Protein AF-A0A948E1L0-F1 (afdb_monomer_lite)

Radius of gyration: 33.66 Å; chains: 1; bounding box: 74×69×116 Å

Foldseek 3Di:
DDDDPPDPVVVVVVVPPPPPPPVPPLLDFPLVLLLVLLLVLLLVCLVVLLVVLVVLLVVLLVLLVVLLVLLCPDLKHAQPALQFQLVLLLVLLVLLQVQLVVVVPPDDPPDPPPPVCPVPVVVVVVVVVPVDDDDDDDDDDDDDDDDDDDPPPDPPPDDPCHSVNSCVVRVQDQDIDPRDALVSLLVSLVSVLVSLVSLQVSLVSLCLLCVLLVHHRDPDGSVVLNVSSVSVNVPSVVLNVLVVVCVVPVVVRVVSNVSSVSSRSSRSSSSSSSNSSVVSSVNSVVSSVSSVCSSVSCVVCVVVSSVVSSVQLVVDDSVLSSLSSVLSPDPDSVSSVVSCVVSVHPGSVRPPPDDD

Structure (mmCIF, N/CA/C/O backbone):
data_AF-A0A948E1L0-F1
#
_entry.id   AF-A0A948E1L0-F1
#
loop_
_atom_site.group_PDB
_atom_site.id
_atom_site.type_symbol
_atom_site.label_atom_id
_atom_site.label_alt_id
_atom_site.label_comp_id
_atom_site.label_asym_id
_atom_site.label_entity_id
_atom_site.label_seq_id
_atom_site.pdbx_PDB_ins_code
_atom_site.Cartn_x
_atom_site.Cartn_y
_atom_site.Cartn_z
_atom_site.occupancy
_atom_site.B_iso_or_equiv
_atom_site.auth_seq_id
_atom_site.auth_comp_id
_atom_site.auth_asym_id
_atom_site.auth_atom_id
_atom_site.pdbx_PDB_model_num
ATOM 1 N N . MET A 1 1 ? -20.829 35.919 82.313 1.00 41.56 1 MET A N 1
ATOM 2 C CA . MET A 1 1 ? -20.979 34.470 82.029 1.00 41.56 1 MET A CA 1
ATOM 3 C C . MET A 1 1 ? -22.006 34.377 80.907 1.00 41.56 1 MET A C 1
ATOM 5 O O . MET A 1 1 ? -23.080 34.919 81.093 1.00 41.56 1 MET A O 1
ATOM 9 N N . LYS A 1 2 ? -21.675 34.056 79.649 1.00 42.72 2 LYS A N 1
ATOM 10 C CA . LYS A 1 2 ? -21.132 32.799 79.086 1.00 42.72 2 LYS A CA 1
ATOM 11 C C . LYS A 1 2 ? -21.994 31.563 79.394 1.00 42.72 2 LYS A C 1
ATOM 13 O O . LYS A 1 2 ? -22.151 31.213 80.555 1.00 42.72 2 LYS A O 1
ATOM 18 N N . ASN A 1 3 ? -22.389 30.896 78.303 1.00 46.09 3 ASN A N 1
ATOM 19 C CA . ASN A 1 3 ? -22.889 29.522 78.159 1.00 46.09 3 ASN A CA 1
ATOM 20 C C . ASN A 1 3 ? -24.349 29.230 78.560 1.00 46.09 3 ASN A C 1
ATOM 22 O O . ASN A 1 3 ? -24.630 28.935 79.714 1.00 46.09 3 ASN A O 1
ATOM 26 N N . THR A 1 4 ? -25.233 29.142 77.553 1.00 42.56 4 THR A N 1
ATOM 27 C CA . THR A 1 4 ? -26.029 27.921 77.245 1.00 42.56 4 THR A CA 1
ATOM 28 C C . THR A 1 4 ? -26.766 28.043 75.893 1.00 42.56 4 THR A C 1
ATOM 30 O O . THR A 1 4 ? -27.986 28.106 75.824 1.00 42.56 4 THR A O 1
ATOM 33 N N . ILE A 1 5 ? -26.021 28.022 74.776 1.00 52.47 5 ILE A N 1
ATOM 34 C CA . ILE A 1 5 ? -26.576 27.717 73.432 1.00 52.47 5 ILE A CA 1
ATOM 35 C C . ILE A 1 5 ? -26.099 26.314 73.019 1.00 52.47 5 ILE A C 1
ATOM 37 O O . ILE A 1 5 ? -25.444 26.122 72.001 1.00 52.47 5 ILE A O 1
ATOM 41 N N . ILE A 1 6 ? -26.349 25.327 73.884 1.00 52.94 6 ILE A N 1
ATOM 42 C CA . ILE A 1 6 ? -26.049 23.905 73.654 1.00 52.94 6 ILE A CA 1
ATOM 43 C C . ILE A 1 6 ? -27.147 23.103 74.370 1.00 52.94 6 ILE A C 1
ATOM 45 O O . ILE A 1 6 ? -26.990 22.748 75.536 1.00 52.94 6 ILE A O 1
ATOM 49 N N . PRO A 1 7 ? -28.317 22.935 73.729 1.00 45.88 7 PRO A N 1
ATOM 50 C CA . PRO A 1 7 ? -28.605 21.581 73.242 1.00 45.88 7 PRO A CA 1
ATOM 51 C C . PRO A 1 7 ? -29.234 21.509 71.836 1.00 45.88 7 PRO A C 1
ATOM 53 O O . PRO A 1 7 ? -29.212 20.447 71.218 1.00 45.88 7 PRO A O 1
ATOM 56 N N . LEU A 1 8 ? -29.754 22.612 71.282 1.00 40.06 8 LEU A N 1
ATOM 57 C CA . LEU A 1 8 ? -30.561 22.565 70.050 1.00 40.06 8 LEU A CA 1
ATOM 58 C C . LEU A 1 8 ? -29.752 22.280 68.767 1.00 40.06 8 LEU A C 1
ATOM 60 O O . LEU A 1 8 ? -30.280 21.709 67.817 1.00 40.06 8 LEU A O 1
ATOM 64 N N . LEU A 1 9 ? -28.457 22.616 68.747 1.00 42.03 9 LEU A N 1
ATOM 65 C CA . LEU A 1 9 ? -27.564 22.348 67.608 1.00 42.03 9 LEU A CA 1
ATOM 66 C C . LEU A 1 9 ? -27.162 20.868 67.469 1.00 42.03 9 LEU A C 1
ATOM 68 O O . LEU A 1 9 ? -26.743 20.452 66.392 1.00 42.03 9 LEU A O 1
ATOM 72 N N . ILE A 1 10 ? -27.320 20.056 68.520 1.00 49.22 10 ILE A N 1
ATOM 73 C CA . ILE A 1 10 ? -26.967 18.626 68.486 1.00 49.22 10 ILE A CA 1
ATOM 74 C C . ILE A 1 10 ? -28.085 17.804 67.816 1.00 49.22 10 ILE A C 1
ATOM 76 O O . ILE A 1 10 ? -27.802 16.841 67.107 1.00 49.22 10 ILE A O 1
ATOM 80 N N . LEU A 1 11 ? -29.347 18.232 67.944 1.00 41.34 11 LEU A N 1
ATOM 81 C CA . LEU A 1 11 ? -30.500 17.566 67.323 1.00 41.34 11 LEU A CA 1
ATOM 82 C C . LEU A 1 11 ? -30.634 17.823 65.810 1.00 41.34 11 LEU A C 1
ATOM 84 O O . LEU A 1 11 ? -31.105 16.939 65.101 1.00 41.34 11 LEU A O 1
ATOM 88 N N . LEU A 1 12 ? -30.151 18.959 65.283 1.00 38.47 12 LEU A N 1
ATOM 89 C CA . LEU A 1 12 ? -30.022 19.146 63.825 1.00 38.47 12 LEU A CA 1
ATOM 90 C C . LEU A 1 12 ? -28.775 18.467 63.231 1.00 38.47 12 LEU A C 1
ATOM 92 O O . LEU A 1 12 ? -28.797 18.082 62.063 1.00 38.47 12 LEU A O 1
ATOM 96 N N . GLY A 1 13 ? -27.714 18.258 64.018 1.00 37.12 13 GLY A N 1
ATOM 97 C CA . GLY A 1 13 ? -26.525 17.522 63.570 1.00 37.12 13 GLY A CA 1
ATOM 98 C C . GLY A 1 13 ? -26.786 16.036 63.280 1.00 37.12 13 GLY A C 1
ATOM 99 O O . GLY A 1 13 ? -26.093 15.441 62.458 1.00 37.12 13 GLY A O 1
ATOM 100 N N . ALA A 1 14 ? -27.806 15.445 63.911 1.00 39.97 14 ALA A N 1
ATOM 101 C CA . ALA A 1 14 ? -28.128 14.022 63.801 1.00 39.97 14 ALA A CA 1
ATOM 102 C C . ALA A 1 14 ? -29.023 13.643 62.600 1.00 39.97 14 ALA A C 1
ATOM 104 O O . ALA A 1 14 ? -29.137 12.459 62.295 1.00 39.97 14 ALA A O 1
ATOM 105 N N . LEU A 1 15 ? -29.642 14.607 61.898 1.00 35.56 15 LEU A N 1
ATOM 106 C CA . LEU A 1 15 ? -30.457 14.321 60.701 1.00 35.56 15 LEU A CA 1
ATOM 107 C C . LEU A 1 15 ? -29.686 14.411 59.371 1.00 35.56 15 LEU A C 1
ATOM 109 O O . LEU A 1 15 ? -30.203 13.975 58.345 1.00 35.56 15 LEU A O 1
ATOM 113 N N . LEU A 1 16 ? -28.454 14.933 59.367 1.00 37.41 16 LEU A N 1
ATOM 114 C CA . LEU A 1 16 ? -27.627 15.067 58.153 1.00 37.41 16 LEU A CA 1
ATOM 115 C C . LEU A 1 16 ? -26.575 13.957 57.977 1.00 37.41 16 LEU A C 1
ATOM 117 O O . LEU A 1 16 ? -25.895 13.913 56.954 1.00 37.41 16 LEU A O 1
ATOM 121 N N . THR A 1 17 ? -26.456 13.024 58.924 1.00 36.75 17 THR A N 1
ATOM 122 C CA . THR A 1 17 ? -25.486 11.913 58.874 1.00 36.75 17 THR A CA 1
ATOM 123 C C . THR A 1 17 ? -26.003 10.648 58.176 1.00 36.75 17 THR A C 1
ATOM 125 O O . THR A 1 17 ? -25.228 9.719 57.970 1.00 36.75 17 THR A O 1
ATOM 128 N N . ASN A 1 18 ? -27.269 10.623 57.738 1.00 33.75 18 ASN A N 1
ATOM 129 C CA . ASN A 1 18 ? -27.865 9.502 56.994 1.00 33.75 18 ASN A CA 1
ATOM 130 C C . ASN A 1 18 ? -27.766 9.619 55.459 1.00 33.75 18 ASN A C 1
ATOM 132 O O . ASN A 1 18 ? -28.395 8.846 54.738 1.00 33.75 18 ASN A O 1
ATOM 136 N N . ILE A 1 19 ? -26.915 10.509 54.932 1.00 36.34 19 ILE A N 1
ATOM 137 C CA . ILE A 1 19 ? -26.347 10.274 53.598 1.00 36.34 19 ILE A CA 1
ATOM 138 C C . ILE A 1 19 ? -25.293 9.184 53.769 1.00 36.34 19 ILE A C 1
ATOM 140 O O . ILE A 1 19 ? -24.162 9.454 54.176 1.00 36.34 19 ILE A O 1
ATOM 144 N N . SER A 1 20 ? -25.669 7.943 53.456 1.00 31.42 20 SER A N 1
ATOM 145 C CA . SER A 1 20 ? -24.761 6.801 53.457 1.00 31.42 20 SER A CA 1
ATOM 146 C C . SER A 1 20 ? -23.737 6.930 52.325 1.00 31.42 20 SER A C 1
ATOM 148 O O . SER A 1 20 ? -23.797 6.233 51.310 1.00 31.42 20 SER A O 1
ATOM 150 N N . CYS A 1 21 ? -22.733 7.780 52.529 1.00 36.34 21 CYS A N 1
ATOM 151 C CA . CYS A 1 21 ? -21.435 7.639 51.890 1.00 36.34 21 CYS A CA 1
ATOM 152 C C . CYS A 1 21 ? -20.746 6.396 52.465 1.00 36.34 21 CYS A C 1
ATOM 154 O O . CYS A 1 21 ? -19.718 6.481 53.138 1.00 36.34 21 CYS A O 1
ATOM 156 N N . SER A 1 22 ? -21.290 5.214 52.148 1.00 35.88 22 SER A N 1
ATOM 157 C CA . SER A 1 22 ? -20.454 4.031 52.031 1.00 35.88 22 SER A CA 1
ATOM 158 C C . SER A 1 22 ? -19.326 4.428 51.086 1.00 35.88 22 SER A C 1
ATOM 160 O O . SER A 1 22 ? -19.577 4.706 49.908 1.00 35.88 22 SER A O 1
ATOM 162 N N . LYS A 1 23 ? -18.092 4.501 51.592 1.00 43.25 23 LYS A N 1
ATOM 163 C CA . LYS A 1 23 ? -16.920 4.488 50.721 1.00 43.25 23 LYS A CA 1
ATOM 164 C C . LYS A 1 23 ? -17.027 3.182 49.941 1.00 43.25 23 LYS A C 1
ATOM 166 O O . LYS A 1 23 ? -16.732 2.133 50.509 1.00 43.25 23 LYS A O 1
ATOM 171 N N . LYS A 1 24 ? -17.531 3.245 48.702 1.00 55.22 24 LYS A N 1
ATOM 172 C CA . LYS A 1 24 ? -17.555 2.100 47.786 1.00 55.22 24 LYS A CA 1
ATOM 173 C C . LYS A 1 24 ? -16.151 1.515 47.812 1.00 55.22 24 LYS A C 1
ATOM 175 O O . LYS A 1 24 ? -15.193 2.287 47.699 1.00 55.22 24 LYS A O 1
ATOM 180 N N . ASP A 1 25 ? -16.025 0.209 48.059 1.00 59.03 25 ASP A N 1
ATOM 181 C CA . ASP A 1 25 ? -14.703 -0.425 48.064 1.00 59.03 25 ASP A CA 1
ATOM 182 C C . ASP A 1 25 ? -14.057 -0.065 46.715 1.00 59.03 25 ASP A C 1
ATOM 184 O O . ASP A 1 25 ? -14.698 -0.264 45.684 1.00 59.03 25 ASP A O 1
ATOM 188 N N . PRO A 1 26 ? -12.836 0.496 46.655 1.00 57.88 26 PRO A N 1
ATOM 189 C CA . PRO A 1 26 ? -12.165 0.748 45.381 1.00 57.88 26 PRO A CA 1
ATOM 190 C C . PRO A 1 26 ? -11.956 -0.525 44.531 1.00 57.88 26 PRO A C 1
ATOM 192 O O . PRO A 1 26 ? -11.584 -0.417 43.362 1.00 57.88 26 PRO A O 1
ATOM 195 N N . ALA A 1 27 ? -12.226 -1.724 45.059 1.00 62.19 27 ALA A N 1
ATOM 196 C CA . ALA A 1 27 ? -12.385 -2.967 44.303 1.00 62.19 27 ALA A CA 1
ATOM 197 C C . ALA A 1 27 ? -13.741 -3.130 43.575 1.00 62.19 27 ALA A C 1
ATOM 199 O O . ALA A 1 27 ? -13.855 -3.976 42.681 1.00 62.19 27 ALA A O 1
ATOM 200 N N . GLU A 1 28 ? -14.772 -2.360 43.918 1.00 65.12 28 GLU A N 1
ATOM 201 C CA . GLU A 1 28 ? -16.040 -2.294 43.193 1.00 65.12 28 GLU A CA 1
ATOM 202 C C . GLU A 1 28 ? -15.908 -1.350 41.998 1.00 65.12 28 GLU A C 1
ATOM 204 O O . GLU A 1 28 ? -16.052 -0.132 42.077 1.00 65.12 28 GLU A O 1
ATOM 209 N N . LEU A 1 29 ? -15.613 -1.942 40.846 1.00 70.44 29 LEU A N 1
ATOM 210 C CA . LEU A 1 29 ? -15.715 -1.270 39.560 1.00 70.44 29 LEU A CA 1
ATOM 211 C C . LEU A 1 29 ? -17.190 -1.221 39.154 1.00 70.44 29 LEU A C 1
ATOM 213 O O . LEU A 1 29 ? -17.766 -2.261 38.813 1.00 70.44 29 LEU A O 1
ATOM 217 N N . GLU A 1 30 ? -17.796 -0.030 39.131 1.00 71.25 30 GLU A N 1
ATOM 218 C CA . GLU A 1 30 ? -19.106 0.147 38.500 1.00 71.25 30 GLU A CA 1
ATOM 219 C C . GLU A 1 30 ? -18.994 -0.260 37.029 1.00 71.25 30 GLU A C 1
ATOM 221 O O . GLU A 1 30 ? -18.456 0.461 36.185 1.00 71.25 30 GLU A O 1
ATOM 226 N N . THR A 1 31 ? -19.505 -1.453 36.716 1.00 71.88 31 THR A N 1
ATOM 227 C CA . THR A 1 31 ? -19.345 -2.064 35.391 1.00 71.88 31 THR A CA 1
ATOM 228 C C . THR A 1 31 ? -19.926 -1.160 34.299 1.00 71.88 31 THR A C 1
ATOM 230 O O . THR A 1 31 ? -19.377 -1.110 33.202 1.00 71.88 31 THR A O 1
ATOM 233 N N . GLY A 1 32 ? -20.972 -0.384 34.610 1.00 75.50 32 GLY A N 1
ATOM 234 C CA . GLY A 1 32 ? -21.494 0.674 33.742 1.00 75.50 32 GLY A CA 1
ATOM 235 C C . GLY A 1 32 ? -20.448 1.741 33.405 1.00 75.50 32 GLY A C 1
ATOM 236 O O . GLY A 1 32 ? -20.154 1.941 32.231 1.00 75.50 32 GLY A O 1
ATOM 237 N N . GLN A 1 33 ? -19.824 2.371 34.406 1.00 83.75 33 GLN A N 1
ATOM 238 C CA . GLN A 1 33 ? -18.835 3.438 34.192 1.00 83.75 33 GLN A CA 1
ATOM 239 C C . GLN A 1 33 ? -17.627 2.963 33.370 1.00 83.75 33 GLN A C 1
ATOM 241 O O . GLN A 1 33 ? -17.209 3.644 32.429 1.00 83.75 33 GLN A O 1
ATOM 246 N N . TRP A 1 34 ? -17.108 1.761 33.657 1.00 83.69 34 TRP A N 1
ATOM 247 C CA . TRP A 1 34 ? -16.022 1.152 32.876 1.00 83.69 34 TRP A CA 1
ATOM 248 C C . TRP A 1 34 ? -16.395 0.945 31.409 1.00 83.69 34 TRP A C 1
ATOM 250 O O . TRP A 1 34 ? -15.608 1.247 30.508 1.00 83.69 34 TRP A O 1
ATOM 260 N N . VAL A 1 35 ? -17.597 0.418 31.172 1.00 84.62 35 VAL A N 1
ATOM 261 C CA . VAL A 1 35 ? -18.099 0.083 29.838 1.00 84.62 35 VAL A CA 1
ATOM 262 C C . VAL A 1 35 ? -18.392 1.348 29.036 1.00 84.62 35 VAL A C 1
ATOM 264 O O . VAL A 1 35 ? -17.909 1.451 27.912 1.00 84.62 35 VAL A O 1
ATOM 267 N N . GLU A 1 36 ? -19.082 2.337 29.612 1.00 86.88 36 GLU A N 1
ATOM 268 C CA . GLU A 1 36 ? -19.353 3.619 28.946 1.00 86.88 36 GLU A CA 1
ATOM 269 C C . GLU A 1 36 ? -18.061 4.388 28.638 1.00 86.88 36 GLU A C 1
ATOM 271 O O . GLU A 1 36 ? -17.936 4.971 27.560 1.00 86.88 36 GLU A O 1
ATOM 276 N N . ARG A 1 37 ? -17.051 4.357 29.523 1.00 85.75 37 ARG A N 1
ATOM 277 C CA . ARG A 1 37 ? -15.767 5.011 29.234 1.00 85.75 37 ARG A CA 1
ATOM 278 C C . ARG A 1 37 ? -14.997 4.306 28.116 1.00 85.75 37 ARG A C 1
ATOM 280 O O . ARG A 1 37 ? -14.484 4.984 27.228 1.00 85.75 37 ARG A O 1
ATOM 287 N N . ASN A 1 38 ? -14.953 2.971 28.115 1.00 85.62 38 ASN A N 1
ATOM 288 C CA . ASN A 1 38 ? -14.341 2.195 27.030 1.00 85.62 38 ASN A CA 1
ATOM 289 C C . ASN A 1 38 ? -15.061 2.396 25.687 1.00 85.62 38 ASN A C 1
ATOM 291 O O . ASN A 1 38 ? -14.403 2.457 24.654 1.00 85.62 38 ASN A O 1
ATOM 295 N N . ASP A 1 39 ? -16.390 2.485 25.691 1.00 85.75 39 ASP A N 1
ATOM 296 C CA . ASP A 1 39 ? -17.231 2.718 24.513 1.00 85.75 39 ASP A CA 1
ATOM 297 C C . ASP A 1 39 ? -17.070 4.139 23.951 1.00 85.75 39 ASP A C 1
ATOM 299 O O . ASP A 1 39 ? -16.795 4.301 22.762 1.00 85.75 39 ASP A O 1
ATOM 303 N N . LYS A 1 40 ? -17.089 5.168 24.809 1.00 86.25 40 LYS A N 1
ATOM 304 C CA . LYS A 1 40 ? -16.763 6.544 24.404 1.00 86.25 40 LYS A CA 1
ATOM 305 C C . LYS A 1 40 ? -15.378 6.628 23.758 1.00 86.25 40 LYS A C 1
ATOM 307 O O . LYS A 1 40 ? -15.236 7.209 22.685 1.00 86.25 40 LYS A O 1
ATOM 312 N N . CYS A 1 41 ? -14.365 6.031 24.388 1.00 85.12 41 CYS A N 1
ATOM 313 C CA . CYS A 1 41 ? -12.997 6.075 23.876 1.00 85.12 41 CYS A CA 1
ATOM 314 C C . CYS A 1 41 ? -12.784 5.199 22.632 1.00 85.12 41 CYS A C 1
ATOM 316 O O . CYS A 1 41 ? -11.950 5.536 21.796 1.00 85.12 41 CYS A O 1
ATOM 318 N N . ALA A 1 42 ? -13.548 4.116 22.471 1.00 81.88 42 ALA A N 1
ATOM 319 C CA . ALA A 1 42 ? -13.592 3.335 21.239 1.00 81.88 42 ALA A CA 1
ATOM 320 C C . ALA A 1 42 ? -14.160 4.153 20.071 1.00 81.88 42 ALA A C 1
ATOM 322 O O . ALA A 1 42 ? -13.539 4.200 19.011 1.00 81.88 42 ALA A O 1
ATOM 323 N N . LEU A 1 43 ? -15.293 4.834 20.270 1.00 83.56 43 LEU A N 1
ATOM 324 C CA . LEU A 1 43 ? -15.915 5.674 19.245 1.00 83.56 43 LEU A CA 1
ATOM 325 C C . LEU A 1 43 ? -15.023 6.868 18.866 1.00 83.56 43 LEU A C 1
ATOM 327 O O . LEU A 1 43 ? -14.820 7.130 17.682 1.00 83.56 43 LEU A O 1
ATOM 331 N N . GLU A 1 44 ? -14.431 7.549 19.854 1.00 85.31 44 GLU A N 1
ATOM 332 C CA . GLU A 1 44 ? -13.474 8.644 19.630 1.00 85.31 44 GLU A CA 1
ATOM 333 C C . GLU A 1 44 ? -12.238 8.165 18.846 1.00 85.31 44 GLU A C 1
ATOM 335 O O . GLU A 1 44 ? -11.808 8.834 17.904 1.00 85.31 44 GLU A O 1
ATOM 340 N N . ALA A 1 45 ? -11.710 6.977 19.169 1.00 80.31 45 ALA A N 1
ATOM 341 C CA . ALA A 1 45 ? -10.610 6.363 18.428 1.00 80.31 45 ALA A CA 1
ATOM 342 C C . ALA A 1 45 ? -11.007 6.007 16.984 1.00 80.31 45 ALA A C 1
ATOM 344 O O . ALA A 1 45 ? -10.273 6.367 16.067 1.00 80.31 45 ALA A O 1
ATOM 345 N N . ILE A 1 46 ? -12.175 5.384 16.757 1.00 80.19 46 ILE A N 1
ATOM 346 C CA . ILE A 1 46 ? -12.702 5.114 15.404 1.00 80.19 46 ILE A CA 1
ATOM 347 C C . ILE A 1 46 ? -12.766 6.413 14.599 1.00 80.19 46 ILE A C 1
ATOM 349 O O . ILE A 1 46 ? -12.244 6.465 13.486 1.00 80.19 46 ILE A O 1
ATOM 353 N N . ARG A 1 47 ? -13.369 7.471 15.157 1.00 84.25 47 ARG A N 1
ATOM 354 C CA . ARG A 1 47 ? -13.559 8.746 14.455 1.00 84.25 47 ARG A CA 1
ATOM 355 C C . ARG A 1 47 ? -12.224 9.410 14.115 1.00 84.25 47 ARG A C 1
ATOM 357 O O . ARG A 1 47 ? -11.991 9.749 12.958 1.00 84.25 47 ARG A O 1
ATOM 364 N N . LYS A 1 48 ? -11.312 9.517 15.089 1.00 83.50 48 LYS A N 1
ATOM 365 C CA . LYS A 1 48 ? -9.981 10.115 14.898 1.00 83.50 48 LYS A CA 1
ATOM 366 C C . LYS A 1 48 ? -9.128 9.321 13.905 1.00 83.50 48 LYS A C 1
ATOM 368 O O . LYS A 1 48 ? -8.484 9.915 13.045 1.00 83.50 48 LYS A O 1
ATOM 373 N N . THR A 1 49 ? -9.136 7.989 13.982 1.00 81.19 49 THR A N 1
ATOM 374 C CA . THR A 1 49 ? -8.400 7.144 13.033 1.00 81.19 49 THR A CA 1
ATOM 375 C C . THR A 1 49 ? -9.008 7.223 11.629 1.00 81.19 49 THR A C 1
ATOM 377 O O . THR A 1 49 ? -8.248 7.322 10.671 1.00 81.19 49 THR A O 1
ATOM 380 N N . LYS A 1 50 ? -10.341 7.284 11.477 1.00 83.00 50 LYS A N 1
ATOM 381 C CA . LYS A 1 50 ? -10.986 7.570 10.180 1.00 83.00 50 LYS A CA 1
ATOM 382 C C . LYS A 1 50 ? -10.536 8.914 9.602 1.00 83.00 50 LYS A C 1
ATOM 384 O O . LYS A 1 50 ? -10.086 8.944 8.467 1.00 83.00 50 LYS A O 1
ATOM 389 N N . GLU A 1 51 ? -10.601 9.998 10.377 1.00 85.12 51 GLU A N 1
ATOM 390 C CA . GLU A 1 51 ? -10.167 11.340 9.946 1.00 85.12 51 GLU A CA 1
ATOM 391 C C . GLU A 1 51 ? -8.699 11.351 9.484 1.00 85.12 51 GLU A C 1
ATOM 393 O O . GLU A 1 51 ? -8.370 11.898 8.431 1.00 85.12 51 GLU A O 1
ATOM 398 N N . GLN A 1 52 ? -7.814 10.699 10.245 1.00 84.69 52 GLN A N 1
ATOM 399 C CA . GLN A 1 52 ? -6.399 10.560 9.898 1.00 84.69 52 GLN A CA 1
ATOM 400 C C . GLN A 1 52 ? -6.188 9.728 8.625 1.00 84.69 52 GLN A C 1
ATOM 402 O O . GLN A 1 52 ? -5.347 10.087 7.800 1.00 84.69 52 GLN A O 1
ATOM 407 N N . LEU A 1 53 ? -6.933 8.633 8.450 1.00 84.06 53 LEU A N 1
ATOM 408 C CA . LEU A 1 53 ? -6.841 7.768 7.273 1.00 84.06 53 LEU A CA 1
ATOM 409 C C . LEU A 1 53 ? -7.431 8.422 6.019 1.00 84.06 53 LEU A C 1
ATOM 411 O O . LEU A 1 53 ? -6.804 8.340 4.969 1.00 84.06 53 LEU A O 1
ATOM 415 N N . ASP A 1 54 ? -8.550 9.139 6.119 1.00 83.12 54 ASP A N 1
ATOM 416 C CA . ASP A 1 54 ? -9.126 9.908 5.008 1.00 83.12 54 ASP A CA 1
ATOM 417 C C . ASP A 1 54 ? -8.162 11.023 4.551 1.00 83.12 54 ASP A C 1
ATOM 419 O O . ASP A 1 54 ? -7.943 11.212 3.351 1.00 83.12 54 ASP A O 1
ATOM 423 N N . ALA A 1 55 ? -7.507 11.721 5.490 1.00 86.81 55 ALA A N 1
ATOM 424 C CA . ALA A 1 55 ? -6.480 12.717 5.172 1.00 86.81 55 ALA A CA 1
ATOM 425 C C . ALA A 1 55 ? -5.233 12.091 4.513 1.00 86.81 55 ALA A C 1
ATOM 427 O O . ALA A 1 55 ? -4.722 12.622 3.520 1.00 86.81 55 ALA A O 1
ATOM 428 N N . LYS A 1 56 ? -4.768 10.941 5.027 1.00 85.56 56 LYS A N 1
ATOM 429 C CA . LYS A 1 56 ? -3.696 10.127 4.426 1.00 85.56 56 LYS A CA 1
ATOM 430 C C . LYS A 1 56 ? -4.063 9.700 2.997 1.00 85.56 56 LYS A C 1
ATOM 432 O O . LYS A 1 56 ? -3.262 9.909 2.088 1.00 85.56 56 LYS A O 1
ATOM 437 N N . ILE A 1 57 ? -5.270 9.169 2.782 1.00 83.94 57 ILE A N 1
ATOM 438 C CA . ILE A 1 57 ? -5.803 8.763 1.470 1.00 83.94 57 ILE A CA 1
ATOM 439 C C . ILE A 1 57 ? -5.784 9.943 0.494 1.00 83.94 57 ILE A C 1
ATOM 441 O O . ILE A 1 57 ? -5.167 9.836 -0.564 1.00 83.94 57 ILE A O 1
ATOM 445 N N . LYS A 1 58 ? -6.375 11.087 0.862 1.00 85.31 58 LYS A N 1
ATOM 446 C CA . LYS A 1 58 ? -6.462 12.264 -0.017 1.00 85.31 58 LYS A CA 1
ATOM 447 C C . LYS A 1 58 ? -5.082 12.766 -0.458 1.00 85.31 58 LYS A C 1
ATOM 449 O O . LYS A 1 58 ? -4.841 12.932 -1.652 1.00 85.31 58 LYS A O 1
ATOM 454 N N . LYS A 1 59 ? -4.151 12.939 0.490 1.00 87.38 59 LYS A N 1
ATOM 455 C CA . LYS A 1 59 ? -2.760 13.335 0.194 1.00 87.38 59 LYS A CA 1
ATOM 456 C C . LYS A 1 59 ? -2.071 12.349 -0.756 1.00 87.38 59 LYS A C 1
ATOM 458 O O . LYS A 1 59 ? -1.218 12.727 -1.554 1.00 87.38 59 LYS A O 1
ATOM 463 N N . SER A 1 60 ? -2.443 11.078 -0.681 1.00 84.44 60 SER A N 1
ATOM 464 C CA . SER A 1 60 ? -1.864 10.026 -1.510 1.00 84.44 60 SER A CA 1
ATOM 465 C C . SER A 1 60 ? -2.431 10.020 -2.925 1.00 84.44 60 SER A C 1
ATOM 467 O O . SER A 1 60 ? -1.662 9.872 -3.869 1.00 84.44 60 SER A O 1
ATOM 469 N N . GLU A 1 61 ? -3.732 10.275 -3.102 1.00 85.62 61 GLU A N 1
ATOM 470 C CA . GLU A 1 61 ? -4.310 10.539 -4.428 1.00 85.62 61 GLU A CA 1
ATOM 471 C C . GLU A 1 61 ? -3.644 11.752 -5.104 1.00 85.62 61 GLU A C 1
ATOM 473 O O . GLU A 1 61 ? -3.416 11.739 -6.311 1.00 85.62 61 GLU A O 1
ATOM 478 N N . GLU A 1 62 ? -3.312 12.801 -4.342 1.00 87.94 62 GLU A N 1
ATOM 479 C CA . GLU A 1 62 ? -2.592 13.979 -4.849 1.00 87.94 62 GLU A CA 1
ATOM 480 C C . GLU A 1 62 ? -1.174 13.621 -5.330 1.00 87.94 62 GLU A C 1
ATOM 482 O O . GLU A 1 62 ? -0.799 13.991 -6.443 1.00 87.94 62 GLU A O 1
ATOM 487 N N . ILE A 1 63 ? -0.409 12.839 -4.557 1.00 85.69 63 ILE A N 1
ATOM 488 C CA . ILE A 1 63 ? 0.931 12.372 -4.960 1.00 85.69 63 ILE A CA 1
ATOM 489 C C . ILE A 1 63 ? 0.853 11.423 -6.168 1.00 85.69 63 ILE A C 1
ATOM 491 O O . ILE A 1 63 ? 1.655 11.538 -7.093 1.00 85.69 63 ILE A O 1
ATOM 495 N N . LEU A 1 64 ? -0.121 10.509 -6.210 1.00 85.75 64 LEU A N 1
ATOM 496 C CA . LEU A 1 64 ? -0.306 9.599 -7.347 1.00 85.75 64 LEU A CA 1
ATOM 497 C C . LEU A 1 64 ? -0.646 10.366 -8.633 1.00 85.75 64 LEU A C 1
ATOM 499 O O . LEU A 1 64 ? -0.076 10.063 -9.680 1.00 85.75 64 LEU A O 1
ATOM 503 N N . LYS A 1 65 ? -1.477 11.416 -8.552 1.00 84.38 65 LYS A N 1
ATOM 504 C CA . LYS A 1 65 ? -1.722 12.344 -9.670 1.00 84.38 65 LYS A CA 1
ATOM 505 C C . LYS A 1 65 ? -0.463 13.101 -10.094 1.00 84.38 65 LYS A C 1
ATOM 507 O O . LYS A 1 65 ? -0.269 13.302 -11.288 1.00 84.38 65 LYS A O 1
ATOM 512 N N . GLN A 1 66 ? 0.394 13.511 -9.155 1.00 83.06 66 GLN A N 1
ATOM 513 C CA . GLN A 1 66 ? 1.674 14.156 -9.478 1.00 83.06 66 GLN A CA 1
ATOM 514 C C . GLN A 1 66 ? 2.610 13.199 -10.224 1.00 83.06 66 GLN A C 1
ATOM 516 O O . GLN A 1 66 ? 3.108 13.564 -11.283 1.00 83.06 66 GLN A O 1
ATOM 521 N N . ILE A 1 67 ? 2.786 11.963 -9.743 1.00 79.19 67 ILE A N 1
ATOM 522 C CA . ILE A 1 67 ? 3.613 10.950 -10.423 1.00 79.19 67 ILE A CA 1
ATOM 523 C C . ILE A 1 67 ? 3.034 10.611 -11.804 1.00 79.19 67 ILE A C 1
ATOM 525 O O . ILE A 1 67 ? 3.777 10.501 -12.777 1.00 79.19 67 ILE A O 1
ATOM 529 N N . GLN A 1 68 ? 1.707 10.508 -11.922 1.00 77.00 68 GLN A N 1
ATOM 530 C CA . GLN A 1 68 ? 1.050 10.317 -13.212 1.00 77.00 68 GLN A CA 1
ATOM 531 C C . GLN A 1 68 ? 1.310 11.511 -14.146 1.00 77.00 68 GLN A C 1
ATOM 533 O O . GLN A 1 68 ? 1.666 11.304 -15.298 1.00 77.00 68 GLN A O 1
ATOM 538 N N . ALA A 1 69 ? 1.234 12.754 -13.659 1.00 76.81 69 ALA A N 1
ATOM 539 C CA . ALA A 1 69 ? 1.565 13.949 -14.438 1.00 76.81 69 ALA A CA 1
ATOM 540 C C . ALA A 1 69 ? 3.056 14.041 -14.825 1.00 76.81 69 ALA A C 1
ATOM 542 O O . ALA A 1 69 ? 3.368 14.564 -15.891 1.00 76.81 69 ALA A O 1
ATOM 543 N N . GLU A 1 70 ? 3.976 13.528 -14.004 1.00 73.00 70 GLU A N 1
ATOM 544 C CA . GLU A 1 70 ? 5.400 13.401 -14.348 1.00 73.00 70 GLU A CA 1
ATOM 545 C C . GLU A 1 70 ? 5.626 12.359 -15.450 1.00 73.00 70 GLU A C 1
ATOM 547 O O . GLU A 1 70 ? 6.367 12.631 -16.395 1.00 73.00 70 GLU A O 1
ATOM 552 N N . LEU A 1 71 ? 4.923 11.221 -15.390 1.00 67.81 71 LEU A N 1
ATOM 553 C CA . LEU A 1 71 ? 4.844 10.253 -16.490 1.00 67.81 71 LEU A CA 1
ATOM 554 C C . LEU A 1 71 ? 4.312 10.900 -17.781 1.00 67.81 71 LEU A C 1
ATOM 556 O O . LEU A 1 71 ? 4.798 10.563 -18.854 1.00 67.81 71 LEU A O 1
ATOM 560 N N . LEU A 1 72 ? 3.367 11.850 -17.700 1.00 63.78 72 LEU A N 1
ATOM 561 C CA . LEU A 1 72 ? 2.829 12.529 -18.891 1.00 63.78 72 LEU A CA 1
ATOM 562 C C . LEU A 1 72 ? 3.745 13.638 -19.450 1.00 63.78 72 LEU A C 1
ATOM 564 O O . LEU A 1 72 ? 3.565 14.052 -20.592 1.00 63.78 72 LEU A O 1
ATOM 568 N N . LYS A 1 73 ? 4.684 14.158 -18.647 1.00 64.00 73 LYS A N 1
ATOM 569 C CA . LYS A 1 73 ? 5.562 15.297 -18.994 1.00 64.00 73 LYS A CA 1
ATOM 570 C C . LYS A 1 73 ? 6.993 14.900 -19.374 1.00 64.00 73 LYS A C 1
ATOM 572 O O . LYS A 1 73 ? 7.758 15.761 -19.801 1.00 64.00 73 LYS A O 1
ATOM 577 N N . GLY A 1 74 ? 7.388 13.647 -19.155 1.00 58.06 74 GLY A N 1
ATOM 578 C CA . GLY A 1 74 ? 8.754 13.177 -19.395 1.00 58.06 74 GLY A CA 1
ATOM 579 C C . GLY A 1 74 ? 9.046 12.791 -20.850 1.00 58.06 74 GLY A C 1
ATOM 580 O O . GLY A 1 74 ? 8.147 12.601 -21.660 1.00 58.06 74 GLY A O 1
ATOM 581 N N . ASN A 1 75 ? 10.327 12.550 -21.154 1.00 59.50 75 ASN A N 1
ATOM 582 C CA . ASN A 1 75 ? 10.815 12.059 -22.460 1.00 59.50 75 ASN A CA 1
ATOM 583 C C . ASN A 1 75 ? 10.397 10.601 -22.788 1.00 59.50 75 ASN A C 1
ATOM 585 O O . ASN A 1 75 ? 11.003 9.951 -23.637 1.00 59.50 75 ASN A O 1
ATOM 589 N N . CYS A 1 76 ? 9.411 10.056 -22.078 1.00 68.69 76 CYS A N 1
ATOM 590 C CA . CYS A 1 76 ? 8.816 8.746 -22.300 1.00 68.69 76 CYS A CA 1
ATOM 591 C C . CYS A 1 76 ? 7.322 8.985 -22.551 1.00 68.69 76 CYS A C 1
ATOM 593 O O . CYS A 1 76 ? 6.680 9.576 -21.686 1.00 68.69 76 CYS A O 1
ATOM 595 N N . PRO A 1 77 ? 6.772 8.596 -23.714 1.00 63.03 77 PRO A N 1
ATOM 596 C CA . PRO A 1 77 ? 5.415 8.970 -24.089 1.00 63.03 77 PRO A CA 1
ATOM 597 C C . PRO A 1 77 ? 4.369 8.323 -23.179 1.00 63.03 77 PRO A C 1
ATOM 599 O O . PRO A 1 77 ? 4.626 7.313 -22.522 1.00 63.03 77 PRO A O 1
ATOM 602 N N . LEU A 1 78 ? 3.171 8.911 -23.204 1.00 63.81 78 LEU A N 1
ATOM 603 C CA . LEU A 1 78 ? 1.983 8.463 -22.481 1.00 63.81 78 LEU A CA 1
ATOM 604 C C . LEU A 1 78 ? 1.779 6.945 -22.610 1.00 63.81 78 LEU A C 1
ATOM 606 O O . LEU A 1 78 ? 1.843 6.396 -23.714 1.00 63.81 78 LEU A O 1
ATOM 610 N N . ALA A 1 79 ? 1.465 6.288 -21.492 1.00 66.94 79 ALA A N 1
ATOM 611 C CA . ALA A 1 79 ? 1.016 4.902 -21.503 1.00 66.94 79 ALA A CA 1
ATOM 612 C C . ALA A 1 79 ? -0.207 4.753 -22.411 1.00 66.94 79 ALA A C 1
ATOM 614 O O . ALA A 1 79 ? -1.220 5.428 -22.229 1.00 66.94 79 ALA A O 1
ATOM 615 N N . GLN A 1 80 ? -0.095 3.867 -23.396 1.00 71.88 80 GLN A N 1
ATOM 616 C CA . GLN A 1 80 ? -1.143 3.640 -24.391 1.00 71.88 80 GLN A CA 1
ATOM 617 C C . GLN A 1 80 ? -2.200 2.659 -23.891 1.00 71.88 80 GLN A C 1
ATOM 619 O O . GLN A 1 80 ? -3.321 2.672 -24.384 1.00 71.88 80 GLN A O 1
ATOM 624 N N . ASN A 1 81 ? -1.845 1.832 -22.906 1.00 78.50 81 ASN A N 1
ATOM 625 C CA . ASN A 1 81 ? -2.731 0.858 -22.293 1.00 78.50 81 ASN A CA 1
ATOM 626 C C . ASN A 1 81 ? -2.664 1.009 -20.765 1.00 78.50 81 ASN A C 1
ATOM 628 O O . ASN A 1 81 ? -1.953 0.253 -20.099 1.00 78.50 81 ASN A O 1
ATOM 632 N N . PRO A 1 82 ? -3.380 1.990 -20.182 1.00 71.75 82 PRO A N 1
ATOM 633 C CA . PRO A 1 82 ? -3.473 2.150 -18.727 1.00 71.75 82 PRO A CA 1
ATOM 634 C C . PRO A 1 82 ? -4.220 0.990 -18.042 1.00 71.75 82 PRO A C 1
ATOM 636 O O . PRO A 1 82 ? -4.163 0.869 -16.823 1.00 71.75 82 PRO A O 1
ATOM 639 N N . GLU A 1 83 ? -4.887 0.129 -18.817 1.00 80.50 83 GLU A N 1
ATOM 640 C CA . GLU A 1 83 ? -5.536 -1.115 -18.374 1.00 80.50 83 GLU A CA 1
ATOM 641 C C . GLU A 1 83 ? -4.580 -2.329 -18.367 1.00 80.50 83 GLU A C 1
ATOM 643 O O . GLU A 1 83 ? -4.999 -3.457 -18.116 1.00 80.50 83 GLU A O 1
ATOM 648 N N . CYS A 1 84 ? -3.286 -2.107 -18.629 1.00 84.94 84 CYS A N 1
ATOM 649 C CA . CYS A 1 84 ? -2.237 -3.128 -18.608 1.00 84.94 84 CYS A CA 1
ATOM 650 C C . CYS A 1 84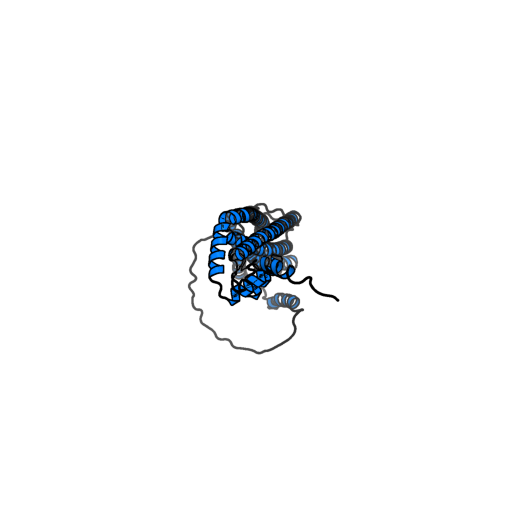 ? -2.201 -3.887 -17.267 1.00 84.94 84 CYS A C 1
ATOM 652 O O . CYS A 1 84 ? -2.069 -3.276 -16.204 1.00 84.94 84 CYS A O 1
ATOM 654 N N . ILE A 1 85 ? -2.285 -5.223 -17.314 1.00 87.12 85 ILE A N 1
ATOM 655 C CA . ILE A 1 85 ? -2.313 -6.106 -16.137 1.00 87.12 85 ILE A CA 1
ATOM 656 C C . ILE A 1 85 ? -0.895 -6.194 -15.541 1.00 87.12 85 ILE A C 1
ATOM 658 O O . ILE A 1 85 ? -0.036 -6.862 -16.131 1.00 87.12 85 ILE A O 1
ATOM 662 N N . PRO A 1 86 ? -0.613 -5.584 -14.368 1.00 86.75 86 PRO A N 1
ATOM 663 C CA . PRO A 1 86 ? 0.769 -5.362 -13.938 1.00 86.75 86 PRO A CA 1
ATOM 664 C C . PRO A 1 86 ? 1.564 -6.645 -13.667 1.00 86.75 86 PRO A C 1
ATOM 666 O O . PRO A 1 86 ? 2.741 -6.722 -14.010 1.00 86.75 86 PRO A O 1
ATOM 669 N N . GLU A 1 87 ? 0.927 -7.666 -13.090 1.00 86.25 87 GLU A N 1
ATOM 670 C CA . GLU A 1 87 ? 1.577 -8.939 -12.749 1.00 86.25 87 GLU A CA 1
ATOM 671 C C . GLU A 1 87 ? 2.036 -9.709 -13.997 1.00 86.25 87 GLU A C 1
ATOM 673 O O . GLU A 1 87 ? 3.200 -10.096 -14.104 1.00 86.25 87 GLU A O 1
ATOM 678 N N . VAL A 1 88 ? 1.148 -9.858 -14.984 1.00 86.12 88 VAL A N 1
ATOM 679 C CA . VAL A 1 88 ? 1.451 -10.541 -16.252 1.00 86.12 88 VAL A CA 1
ATOM 680 C C . VAL A 1 88 ? 2.466 -9.730 -17.074 1.00 86.12 88 VAL A C 1
ATOM 682 O O . VAL A 1 88 ? 3.350 -10.301 -17.710 1.00 86.12 88 VAL A O 1
ATOM 685 N N . GLY A 1 89 ? 2.415 -8.393 -17.001 1.00 84.69 89 GLY A N 1
ATOM 686 C CA . GLY A 1 89 ? 3.438 -7.514 -17.575 1.00 84.69 89 GLY A CA 1
ATOM 687 C C . GLY A 1 89 ? 4.833 -7.718 -16.962 1.00 84.69 89 GLY A C 1
ATOM 688 O O . GLY A 1 89 ? 5.822 -7.770 -17.693 1.00 84.69 89 GLY A O 1
ATOM 689 N N . VAL A 1 90 ? 4.936 -7.908 -15.639 1.00 85.12 90 VAL A N 1
ATOM 690 C CA . VAL A 1 90 ? 6.212 -8.250 -14.978 1.00 85.12 90 VAL A CA 1
ATOM 691 C C . VAL A 1 90 ? 6.712 -9.634 -15.391 1.00 85.12 90 VAL A C 1
ATOM 693 O O . VAL A 1 90 ? 7.908 -9.791 -15.640 1.00 85.12 90 VAL A O 1
ATOM 696 N N . GLN A 1 91 ? 5.826 -10.625 -15.529 1.00 86.00 91 GLN A N 1
ATOM 697 C CA . GLN A 1 91 ? 6.201 -11.955 -16.030 1.00 86.00 91 GLN A CA 1
ATOM 698 C C . GLN A 1 91 ? 6.763 -11.883 -17.461 1.00 86.00 91 GLN A C 1
ATOM 700 O O . GLN A 1 91 ? 7.784 -12.511 -17.753 1.00 86.00 91 GLN A O 1
ATOM 705 N N . ALA A 1 92 ? 6.166 -11.066 -18.338 1.00 84.81 92 ALA A N 1
ATOM 706 C CA . ALA A 1 92 ? 6.692 -10.815 -19.680 1.00 84.81 92 ALA A CA 1
ATOM 707 C C . ALA A 1 92 ? 8.092 -10.170 -19.634 1.00 84.81 92 ALA A C 1
ATOM 709 O O . ALA A 1 92 ? 9.019 -10.680 -20.265 1.00 84.81 92 ALA A O 1
ATOM 710 N N . ILE A 1 93 ? 8.282 -9.111 -18.832 1.00 86.06 93 ILE A N 1
ATOM 711 C CA . ILE A 1 93 ? 9.584 -8.445 -18.620 1.00 86.06 93 ILE A CA 1
ATOM 712 C C . ILE A 1 93 ? 10.656 -9.436 -18.150 1.00 86.06 93 ILE A C 1
ATOM 714 O O . ILE A 1 93 ? 11.736 -9.493 -18.741 1.00 86.06 93 ILE A O 1
ATOM 718 N N . ALA A 1 94 ? 10.357 -10.241 -17.126 1.00 84.81 94 ALA A N 1
ATOM 719 C CA . ALA A 1 94 ? 11.280 -11.248 -16.609 1.00 84.81 94 ALA A CA 1
ATOM 720 C C . ALA A 1 94 ? 11.664 -12.263 -17.700 1.00 84.81 94 ALA A C 1
ATOM 722 O O . ALA A 1 94 ? 12.847 -12.541 -17.898 1.00 84.81 94 ALA A O 1
ATOM 723 N N . THR A 1 95 ? 10.682 -12.735 -18.475 1.00 83.81 95 THR A N 1
ATOM 724 C CA . THR A 1 95 ? 10.895 -13.676 -19.585 1.00 83.81 95 THR A CA 1
ATOM 725 C C . THR A 1 95 ? 11.804 -13.087 -20.669 1.00 83.81 95 THR A C 1
ATOM 727 O O . THR A 1 95 ? 12.734 -13.763 -21.114 1.00 83.81 95 THR A O 1
ATOM 730 N N . TYR A 1 96 ? 11.613 -11.820 -21.062 1.00 81.31 96 TYR A N 1
ATOM 731 C CA . TYR A 1 96 ? 12.508 -11.147 -22.013 1.00 81.31 96 TYR A CA 1
ATOM 732 C C . TYR A 1 96 ? 13.952 -11.086 -21.489 1.00 81.31 96 TYR A C 1
ATOM 734 O O . TYR A 1 96 ? 14.865 -11.503 -22.204 1.00 81.31 96 TYR A O 1
ATOM 742 N N . ILE A 1 97 ? 14.160 -10.653 -20.238 1.00 78.75 97 ILE A N 1
ATOM 743 C CA . ILE A 1 97 ? 15.494 -10.561 -19.616 1.00 78.75 97 ILE A CA 1
ATOM 744 C C . ILE A 1 97 ? 16.173 -11.941 -19.564 1.00 78.75 97 ILE A C 1
ATOM 746 O O . ILE A 1 97 ? 17.317 -12.082 -19.999 1.00 78.75 97 ILE A O 1
ATOM 750 N N . SER A 1 98 ? 15.471 -12.980 -19.099 1.00 78.62 98 SER A N 1
ATOM 751 C CA . SER A 1 98 ? 16.007 -14.347 -19.037 1.00 78.62 98 SER A CA 1
ATOM 752 C C . SER A 1 98 ? 16.322 -14.922 -20.422 1.00 78.62 98 SER A C 1
ATOM 754 O O . SER A 1 98 ? 17.368 -15.549 -20.603 1.00 78.62 98 SER A O 1
ATOM 756 N N . SER A 1 99 ? 15.464 -14.678 -21.419 1.00 71.19 99 SER A N 1
ATOM 757 C CA . SER A 1 99 ? 15.671 -15.168 -22.789 1.00 71.19 99 SER A CA 1
ATOM 758 C C . SER A 1 99 ? 16.902 -14.549 -23.462 1.00 71.19 99 SER A C 1
ATOM 760 O O . SER A 1 99 ? 17.606 -15.236 -24.205 1.00 71.19 99 SER A O 1
ATOM 762 N N . ALA A 1 100 ? 17.227 -13.292 -23.153 1.00 64.44 100 ALA A N 1
ATOM 763 C CA . ALA A 1 100 ? 18.401 -12.615 -23.693 1.00 64.44 100 ALA A CA 1
ATOM 764 C C . ALA A 1 100 ? 19.716 -13.212 -23.162 1.00 64.44 100 ALA A C 1
ATOM 766 O O . ALA A 1 100 ? 20.626 -13.467 -23.950 1.00 64.44 100 ALA A O 1
ATOM 767 N N . SER A 1 101 ? 19.786 -13.525 -21.862 1.00 58.22 101 SER A N 1
ATOM 768 C CA . SER A 1 101 ? 20.966 -14.141 -21.230 1.00 58.22 101 SER A CA 1
ATOM 769 C C . SER A 1 101 ? 21.332 -15.509 -21.821 1.00 58.22 101 SER A C 1
ATOM 771 O O . SER A 1 101 ? 22.504 -15.870 -21.857 1.00 58.22 101 SER A O 1
ATOM 773 N N . SER A 1 102 ? 20.346 -16.263 -22.321 1.00 52.91 102 SER A N 1
ATOM 774 C CA . SER A 1 102 ? 20.586 -17.545 -23.004 1.00 52.91 102 SER A CA 1
ATOM 775 C C . SER A 1 102 ? 21.077 -17.393 -24.452 1.00 52.91 102 SER A C 1
ATOM 777 O O . SER A 1 102 ? 21.821 -18.236 -24.947 1.00 52.91 102 SER A O 1
ATOM 779 N N . ARG A 1 103 ? 20.711 -16.297 -25.133 1.00 48.38 103 ARG A N 1
ATOM 780 C CA . ARG A 1 103 ? 21.097 -16.026 -26.530 1.00 48.38 103 ARG A CA 1
ATOM 781 C C . ARG A 1 103 ? 22.507 -15.450 -26.666 1.00 48.38 103 ARG A C 1
ATOM 783 O O . ARG A 1 103 ? 23.117 -15.594 -27.719 1.00 48.38 103 ARG A O 1
ATOM 790 N N . SER A 1 104 ? 23.049 -14.844 -25.609 1.00 44.66 104 SER A N 1
ATOM 791 C CA . SER A 1 104 ? 24.414 -14.299 -25.589 1.00 44.66 104 SER A CA 1
ATOM 792 C C . SER A 1 104 ? 25.538 -15.342 -25.489 1.00 44.66 104 SER A C 1
ATOM 794 O O . SER A 1 104 ? 26.698 -14.946 -25.484 1.00 44.66 104 SER A O 1
ATOM 796 N N . VAL A 1 105 ? 25.222 -16.642 -25.401 1.00 38.41 105 VAL A N 1
ATOM 797 C CA . VAL A 1 105 ? 26.209 -17.726 -25.187 1.00 38.41 105 VAL A CA 1
ATOM 798 C C . VAL A 1 105 ? 26.396 -18.626 -26.424 1.00 38.41 105 VAL A C 1
ATOM 800 O O . VAL A 1 105 ? 27.358 -19.381 -26.487 1.00 38.41 105 VAL A O 1
ATOM 803 N N . SER A 1 106 ? 25.513 -18.560 -27.430 1.00 35.69 106 SER A N 1
ATOM 804 C CA . SER A 1 106 ? 25.454 -19.575 -28.501 1.00 35.69 106 SER A CA 1
ATOM 805 C C . SER A 1 106 ? 25.876 -19.132 -29.909 1.00 35.69 106 SER A C 1
ATOM 807 O O . SER A 1 106 ? 26.104 -20.005 -30.739 1.00 35.69 106 SER A O 1
ATOM 809 N N . ASN A 1 107 ? 26.012 -17.830 -30.200 1.00 34.09 107 ASN A N 1
ATOM 810 C CA . ASN A 1 107 ? 26.202 -17.326 -31.575 1.00 34.09 107 ASN A CA 1
ATOM 811 C C . ASN A 1 107 ? 27.361 -16.318 -31.744 1.00 34.09 107 ASN A C 1
ATOM 813 O O . ASN A 1 107 ? 27.194 -15.246 -32.321 1.00 34.09 107 ASN A O 1
ATOM 817 N N . SER A 1 108 ? 28.566 -16.685 -31.305 1.00 33.53 108 SER A N 1
ATOM 818 C CA . SER A 1 108 ? 29.805 -16.060 -31.795 1.00 33.53 108 SER A CA 1
ATOM 819 C C . SER A 1 108 ? 30.939 -17.085 -31.838 1.00 33.53 108 SER A C 1
ATOM 821 O O . SER A 1 108 ? 31.540 -17.399 -30.814 1.00 33.53 108 SER A O 1
ATOM 823 N N . LYS A 1 109 ? 31.215 -17.609 -33.042 1.00 34.81 109 LYS A N 1
ATOM 824 C CA . LYS A 1 109 ? 32.443 -18.365 -33.355 1.00 34.81 109 LYS A CA 1
ATOM 825 C C . LYS A 1 109 ? 33.639 -17.462 -33.675 1.00 34.81 109 LYS A C 1
ATOM 827 O O . LYS A 1 109 ? 34.735 -17.975 -33.870 1.00 34.81 109 LYS A O 1
ATOM 832 N N . ASP A 1 110 ? 33.440 -16.147 -33.669 1.00 35.31 110 ASP A N 1
ATOM 833 C CA . ASP A 1 110 ? 34.529 -15.196 -33.508 1.00 35.31 110 ASP A CA 1
ATOM 834 C C . ASP A 1 110 ? 34.859 -15.093 -32.022 1.00 35.31 110 ASP A C 1
ATOM 836 O O . ASP A 1 110 ? 33.983 -14.824 -31.193 1.00 35.31 110 ASP A O 1
ATOM 840 N N . SER A 1 111 ? 36.128 -15.317 -31.693 1.00 32.47 111 SER A N 1
ATOM 841 C CA . SER A 1 111 ? 36.661 -15.147 -30.349 1.00 32.47 111 SER A CA 1
ATOM 842 C C . SER A 1 111 ? 36.506 -13.691 -29.916 1.00 32.47 111 SER A C 1
ATOM 844 O O . SER A 1 111 ? 37.329 -12.835 -30.251 1.00 32.47 111 SER A O 1
ATOM 846 N N . ILE A 1 112 ? 35.464 -13.414 -29.132 1.00 33.53 112 ILE A N 1
ATOM 847 C CA . ILE A 1 112 ? 35.469 -12.251 -28.254 1.00 33.53 112 ILE A CA 1
ATOM 848 C C . ILE A 1 112 ? 36.676 -12.453 -27.345 1.00 33.53 112 ILE A C 1
ATOM 850 O O . ILE A 1 112 ? 36.730 -13.435 -26.609 1.00 33.53 112 ILE A O 1
ATOM 854 N N . ILE A 1 113 ? 37.648 -11.545 -27.429 1.00 38.62 113 ILE A N 1
ATOM 855 C CA . ILE A 1 113 ? 38.703 -11.451 -26.426 1.00 38.62 113 ILE A CA 1
ATOM 856 C C . ILE A 1 113 ? 37.978 -11.188 -25.108 1.00 38.62 113 ILE A C 1
ATOM 858 O O . ILE A 1 113 ? 37.400 -10.115 -24.914 1.00 38.62 113 ILE A O 1
ATOM 862 N N . GLU A 1 114 ? 37.937 -12.199 -24.244 1.00 33.50 114 GLU A N 1
ATOM 863 C CA . GLU A 1 114 ? 37.517 -12.029 -22.863 1.00 33.50 114 GLU A CA 1
ATOM 864 C C . GLU A 1 114 ? 38.590 -11.190 -22.172 1.00 33.50 114 GLU A C 1
ATOM 866 O O . GLU A 1 114 ? 39.552 -11.706 -21.612 1.00 33.50 114 GLU A O 1
ATOM 871 N N . ASP A 1 115 ? 38.429 -9.867 -22.234 1.00 33.25 115 ASP A N 1
ATOM 872 C CA . ASP A 1 115 ? 39.033 -8.986 -21.246 1.00 33.25 115 ASP A CA 1
ATOM 873 C C . ASP A 1 115 ? 38.504 -9.441 -19.878 1.00 33.25 115 ASP A C 1
ATOM 875 O O . ASP A 1 115 ? 37.359 -9.157 -19.510 1.00 33.25 115 ASP A O 1
ATOM 879 N N . GLU A 1 116 ? 39.350 -10.128 -19.103 1.00 36.78 116 GLU A N 1
ATOM 880 C CA . GLU A 1 116 ? 39.051 -10.638 -17.751 1.00 36.78 116 GLU A CA 1
ATOM 881 C C . GLU A 1 116 ? 38.633 -9.520 -16.759 1.00 36.78 116 GLU A C 1
ATOM 883 O O . GLU A 1 116 ? 38.205 -9.772 -15.632 1.00 36.78 116 GLU A O 1
ATOM 888 N N . ASN A 1 117 ? 38.673 -8.258 -17.198 1.00 38.84 117 ASN A N 1
ATOM 889 C CA . ASN A 1 117 ? 38.265 -7.058 -16.478 1.00 38.84 117 ASN A CA 1
ATOM 890 C C . ASN A 1 117 ? 36.745 -6.822 -16.363 1.00 38.84 117 ASN A C 1
ATOM 892 O O . ASN A 1 117 ? 36.347 -5.826 -15.756 1.00 38.84 117 ASN A O 1
ATOM 896 N N . THR A 1 118 ? 35.861 -7.721 -16.822 1.00 40.88 118 THR A N 1
ATOM 897 C CA . THR A 1 118 ? 34.420 -7.617 -16.481 1.00 40.88 118 THR A CA 1
ATOM 898 C C . THR A 1 118 ? 34.118 -7.688 -14.975 1.00 40.88 118 THR A C 1
ATOM 900 O O . THR A 1 118 ? 33.027 -7.292 -14.565 1.00 40.88 118 THR A O 1
ATOM 903 N N . GLY A 1 119 ? 35.076 -8.096 -14.131 1.00 35.44 119 GLY A N 1
ATOM 904 C CA . GLY A 1 119 ? 34.984 -7.926 -12.674 1.00 35.44 119 GLY A CA 1
ATOM 905 C C . GLY A 1 119 ? 35.066 -6.464 -12.195 1.00 35.44 119 GLY A C 1
ATOM 906 O O . GLY A 1 119 ? 34.500 -6.123 -11.159 1.00 35.44 119 GLY A O 1
ATOM 907 N N . SER A 1 120 ? 35.710 -5.573 -12.957 1.00 39.06 120 SER A N 1
ATOM 908 C CA . SER A 1 120 ? 36.074 -4.224 -12.498 1.00 39.06 120 SER A CA 1
ATOM 909 C C . SER A 1 120 ? 34.874 -3.277 -12.334 1.00 39.06 120 SER A C 1
ATOM 911 O O . SER A 1 120 ? 34.766 -2.586 -11.324 1.00 39.06 120 SER A O 1
ATOM 913 N N . ILE A 1 121 ? 33.908 -3.292 -13.261 1.00 38.84 121 ILE A N 1
ATOM 914 C CA . ILE A 1 121 ? 32.787 -2.326 -13.262 1.00 38.84 121 ILE A CA 1
ATOM 915 C C . ILE A 1 121 ? 31.816 -2.567 -12.090 1.00 38.84 121 ILE A C 1
ATOM 917 O O . ILE A 1 121 ? 31.249 -1.621 -11.537 1.00 38.84 121 ILE A O 1
ATOM 921 N N . VAL A 1 122 ? 31.638 -3.826 -11.671 1.00 41.03 122 VAL A N 1
ATOM 922 C CA . VAL A 1 122 ? 30.822 -4.165 -10.491 1.00 41.03 122 VAL A CA 1
ATOM 923 C C . VAL A 1 122 ? 31.517 -3.705 -9.205 1.00 41.03 122 VAL A C 1
ATOM 925 O O . VAL A 1 122 ? 30.854 -3.207 -8.291 1.00 41.03 122 VAL A O 1
ATOM 928 N N . ASP A 1 123 ? 32.846 -3.800 -9.144 1.00 35.25 123 ASP A N 1
ATOM 929 C CA . ASP A 1 123 ? 33.618 -3.401 -7.969 1.00 35.25 123 ASP A CA 1
ATOM 930 C C . ASP A 1 123 ? 33.832 -1.883 -7.850 1.00 35.25 123 ASP A C 1
ATOM 932 O O . ASP A 1 123 ? 33.723 -1.355 -6.741 1.00 35.25 123 ASP A O 1
ATOM 936 N N . GLU A 1 124 ? 34.002 -1.146 -8.951 1.00 38.22 124 GLU A N 1
ATOM 937 C CA . GLU A 1 124 ? 34.005 0.328 -8.944 1.00 38.22 124 GLU A CA 1
ATOM 938 C C . GLU A 1 124 ? 32.666 0.901 -8.437 1.00 38.22 124 GLU A C 1
ATOM 940 O O . GLU A 1 124 ? 32.638 1.807 -7.596 1.00 38.22 124 GLU A O 1
ATOM 945 N N . LEU A 1 125 ? 31.532 0.326 -8.857 1.00 39.94 125 LEU A N 1
ATOM 946 C CA . LEU A 1 125 ? 30.209 0.720 -8.355 1.00 39.94 125 LEU A CA 1
ATOM 947 C C . LEU A 1 125 ? 29.971 0.287 -6.896 1.00 39.94 125 LEU A C 1
ATOM 949 O O . LEU A 1 125 ? 29.296 0.996 -6.143 1.00 39.94 125 LEU A O 1
ATOM 953 N N . ASN A 1 126 ? 30.570 -0.820 -6.446 1.00 39.19 126 ASN A N 1
ATOM 954 C CA . ASN A 1 126 ? 30.568 -1.196 -5.030 1.00 39.19 126 ASN A CA 1
ATOM 955 C C . ASN A 1 126 ? 31.441 -0.269 -4.162 1.00 39.19 126 ASN A C 1
ATOM 957 O O . ASN A 1 126 ? 31.132 -0.102 -2.978 1.00 39.19 126 ASN A O 1
ATOM 961 N N . GLN A 1 127 ? 32.481 0.376 -4.706 1.00 39.34 127 GLN A N 1
ATOM 962 C CA . GLN A 1 127 ? 33.256 1.387 -3.974 1.00 39.34 127 GLN A CA 1
ATOM 963 C C . GLN A 1 127 ? 32.437 2.657 -3.701 1.00 39.34 127 GLN A C 1
ATOM 965 O O . GLN A 1 127 ? 32.439 3.136 -2.565 1.00 39.34 127 GLN A O 1
ATOM 970 N N . PHE A 1 128 ? 31.622 3.122 -4.658 1.00 39.81 128 PHE A N 1
ATOM 971 C CA . PHE A 1 128 ? 30.635 4.193 -4.418 1.00 39.81 128 PHE A CA 1
ATOM 972 C C . PHE A 1 128 ? 29.606 3.848 -3.326 1.00 39.81 128 PHE A C 1
ATOM 974 O O . PHE A 1 128 ? 29.016 4.741 -2.720 1.00 39.81 128 PHE A O 1
ATOM 981 N N . ARG A 1 129 ? 29.408 2.556 -3.036 1.00 41.81 129 ARG A N 1
ATOM 982 C CA . ARG A 1 129 ? 28.522 2.056 -1.973 1.00 41.81 129 ARG A CA 1
ATOM 983 C C . ARG A 1 129 ? 29.186 1.946 -0.594 1.00 41.81 129 ARG A C 1
ATOM 985 O O . ARG A 1 129 ? 28.469 1.766 0.387 1.00 41.81 129 ARG A O 1
ATOM 992 N N . LYS A 1 130 ? 30.522 2.031 -0.497 1.00 36.34 130 LYS A N 1
ATOM 993 C CA . LYS A 1 130 ? 31.296 1.761 0.736 1.00 36.34 130 LYS A CA 1
ATOM 994 C C . LYS A 1 130 ? 31.839 3.001 1.456 1.00 36.34 130 LYS A C 1
ATOM 996 O O . LYS A 1 130 ? 32.481 2.864 2.494 1.00 36.34 130 LYS A O 1
ATOM 1001 N N . THR A 1 131 ? 31.514 4.217 1.017 1.00 39.75 131 THR A N 1
ATOM 1002 C CA . THR A 1 131 ? 31.780 5.465 1.766 1.00 39.75 131 THR A CA 1
ATOM 1003 C C . THR A 1 131 ? 30.791 5.708 2.923 1.00 39.75 131 THR A C 1
ATOM 1005 O O . THR A 1 131 ? 30.329 6.823 3.156 1.00 39.75 131 THR A O 1
ATOM 1008 N N . LYS A 1 132 ? 30.500 4.653 3.697 1.00 42.59 132 LYS A N 1
ATOM 1009 C CA . LYS A 1 132 ? 30.039 4.687 5.097 1.00 42.59 132 LYS A CA 1
ATOM 1010 C C . LYS A 1 132 ? 30.216 3.292 5.714 1.00 42.59 132 LYS A C 1
ATOM 1012 O O . LYS A 1 132 ? 29.950 2.294 5.057 1.00 42.59 132 LYS A O 1
ATOM 1017 N N . VAL A 1 133 ? 30.595 3.262 6.997 1.00 35.34 133 VAL A N 1
ATOM 1018 C CA . VAL A 1 133 ? 31.017 2.082 7.792 1.00 35.34 133 VAL A CA 1
ATOM 1019 C C . VAL A 1 133 ? 32.419 1.566 7.424 1.00 35.34 133 VAL A C 1
ATOM 1021 O O . VAL A 1 133 ? 32.686 1.139 6.307 1.00 35.34 133 VAL A O 1
ATOM 1024 N N . GLY A 1 134 ? 33.344 1.648 8.386 1.00 28.50 134 GLY A N 1
ATOM 1025 C CA . GLY A 1 134 ? 34.771 1.393 8.172 1.00 28.50 134 GLY A CA 1
ATOM 1026 C C . GLY A 1 134 ? 35.255 -0.024 8.512 1.00 28.50 134 GLY A C 1
ATOM 1027 O O . GLY A 1 134 ? 34.603 -0.769 9.234 1.00 28.50 134 GLY A O 1
ATOM 1028 N N . LYS A 1 135 ? 36.456 -0.329 7.997 1.00 32.06 135 LYS A N 1
ATOM 1029 C CA . LYS A 1 135 ? 37.444 -1.356 8.401 1.00 32.06 135 LYS A CA 1
ATOM 1030 C C . LYS A 1 135 ? 36.975 -2.518 9.308 1.00 32.06 135 LYS A C 1
ATOM 1032 O O . LYS A 1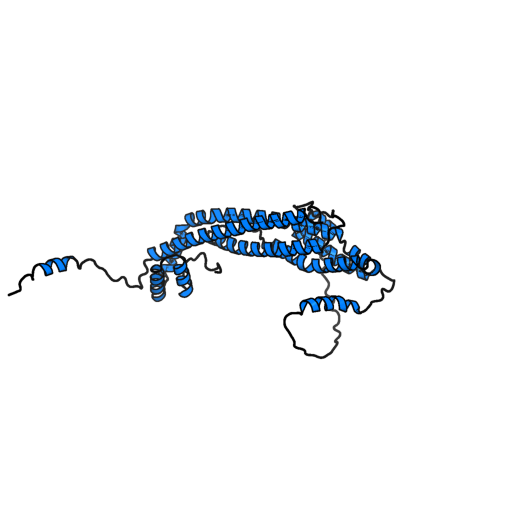 135 ? 36.858 -2.341 10.518 1.00 32.06 135 LYS A O 1
ATOM 1037 N N . LYS A 1 136 ? 37.098 -3.749 8.790 1.00 30.98 136 LYS A N 1
ATOM 1038 C CA . LYS A 1 136 ? 38.193 -4.670 9.187 1.00 30.98 136 LYS A CA 1
ATOM 1039 C C . LYS A 1 136 ? 38.374 -5.827 8.192 1.00 30.98 136 LYS A C 1
ATOM 1041 O O . LYS A 1 136 ? 37.468 -6.149 7.434 1.00 30.98 136 LYS A O 1
ATOM 1046 N N . SER A 1 137 ? 39.574 -6.405 8.184 1.00 31.02 137 SER A N 1
ATOM 1047 C CA . SER A 1 137 ? 40.106 -7.323 7.166 1.00 31.02 137 SER A CA 1
ATOM 1048 C C . SER A 1 137 ? 40.638 -8.636 7.770 1.00 31.02 137 SER A C 1
ATOM 1050 O O . SER A 1 137 ? 41.524 -8.550 8.616 1.00 31.02 137 SER A O 1
ATOM 1052 N N . VAL A 1 138 ? 40.159 -9.798 7.284 1.00 30.12 138 VAL A N 1
ATOM 1053 C CA . VAL A 1 138 ? 40.733 -11.182 7.302 1.00 30.12 138 VAL A CA 1
ATOM 1054 C C . VAL A 1 138 ? 39.976 -11.992 6.210 1.00 30.12 138 VAL A C 1
ATOM 1056 O O . VAL A 1 138 ? 38.810 -11.686 5.984 1.00 30.12 138 VAL A O 1
ATOM 1059 N N . GLY A 1 139 ? 40.492 -13.001 5.488 1.00 26.83 139 GLY A N 1
ATOM 1060 C CA . GLY A 1 139 ? 41.879 -13.456 5.287 1.00 26.83 139 GLY A CA 1
ATOM 1061 C C . GLY A 1 139 ? 42.007 -14.955 4.903 1.00 26.83 139 GLY A C 1
ATOM 1062 O O . GLY A 1 139 ? 41.546 -15.804 5.649 1.00 26.83 139 GLY A O 1
ATOM 1063 N N . LYS A 1 140 ? 42.713 -15.249 3.792 1.00 28.61 140 LYS A N 1
ATOM 1064 C CA . LYS A 1 140 ? 43.251 -16.557 3.308 1.00 28.61 140 LYS A CA 1
ATOM 1065 C C . LYS A 1 140 ? 42.315 -17.745 2.921 1.00 28.61 140 LYS A C 1
ATOM 1067 O O . LYS A 1 140 ? 41.878 -18.509 3.764 1.00 28.61 140 LYS A O 1
ATOM 1072 N N . THR A 1 141 ? 42.215 -17.965 1.598 1.00 28.77 141 THR A N 1
ATOM 1073 C CA . THR A 1 141 ? 42.777 -19.111 0.810 1.00 28.77 141 THR A CA 1
ATOM 1074 C C . THR A 1 141 ? 42.292 -20.584 0.947 1.00 28.77 141 THR A C 1
ATOM 1076 O O . THR A 1 141 ? 42.627 -21.234 1.926 1.00 28.77 141 THR A O 1
ATOM 1079 N N . ARG A 1 142 ? 41.789 -21.131 -0.196 1.00 30.47 142 ARG A N 1
ATOM 1080 C CA . ARG A 1 142 ? 41.701 -22.557 -0.681 1.00 30.47 142 ARG A CA 1
ATOM 1081 C C . ARG A 1 142 ? 40.852 -23.552 0.152 1.00 30.47 142 ARG A C 1
ATOM 1083 O O . ARG A 1 142 ? 40.822 -23.468 1.362 1.00 30.47 142 ARG A O 1
ATOM 1090 N N . GLU A 1 143 ? 40.105 -24.503 -0.427 1.00 29.80 143 GLU A N 1
ATOM 1091 C CA . GLU A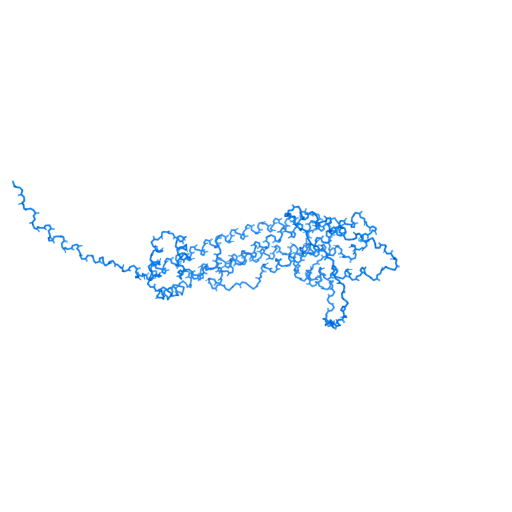 1 143 ? 40.425 -25.447 -1.523 1.00 29.80 143 GLU A CA 1
ATOM 1092 C C . GLU A 1 143 ? 39.245 -25.775 -2.471 1.00 29.80 143 GLU A C 1
ATOM 1094 O O . GLU A 1 143 ? 38.086 -25.503 -2.172 1.00 29.80 143 GLU A O 1
ATOM 1099 N N . LYS A 1 144 ? 39.552 -26.400 -3.623 1.00 36.53 144 LYS A N 1
ATOM 1100 C CA . LYS A 1 144 ? 38.568 -27.023 -4.528 1.00 36.53 144 LYS A CA 1
ATOM 1101 C C . LYS A 1 144 ? 38.221 -28.438 -4.047 1.00 36.53 144 LYS A C 1
ATOM 1103 O O . LYS A 1 144 ? 39.131 -29.223 -3.796 1.00 36.53 144 LYS A O 1
ATOM 1108 N N . LYS A 1 145 ? 36.940 -28.808 -4.089 1.00 32.09 145 LYS A N 1
ATOM 1109 C CA . LYS A 1 145 ? 36.505 -30.199 -4.287 1.00 32.09 145 LYS A CA 1
ATOM 1110 C C . LYS A 1 145 ? 35.502 -30.253 -5.431 1.00 32.09 145 LYS A C 1
ATOM 1112 O O . LYS A 1 145 ? 34.590 -29.435 -5.494 1.00 32.09 145 LYS A O 1
ATOM 1117 N N . GLU A 1 146 ? 35.713 -31.196 -6.338 1.00 39.88 146 GLU A N 1
ATOM 1118 C CA . GLU A 1 146 ? 34.766 -31.525 -7.397 1.00 39.88 146 GLU A CA 1
ATOM 1119 C C . GLU A 1 146 ? 33.639 -32.368 -6.794 1.00 39.88 146 GLU A C 1
ATOM 1121 O O . GLU A 1 146 ? 33.877 -33.485 -6.333 1.00 39.88 146 GLU A O 1
ATOM 1126 N N . GLU A 1 147 ? 32.412 -31.852 -6.805 1.00 31.16 147 GLU A N 1
ATOM 1127 C CA . GLU A 1 147 ? 31.219 -32.671 -6.599 1.00 31.16 147 GLU A CA 1
ATOM 1128 C C . GLU A 1 147 ? 30.590 -32.991 -7.954 1.00 31.16 147 GLU A C 1
ATOM 1130 O O . GLU A 1 147 ? 30.411 -32.118 -8.807 1.00 31.16 147 GLU A O 1
ATOM 1135 N N . LYS A 1 148 ? 30.282 -34.276 -8.165 1.00 33.81 148 LYS A N 1
ATOM 1136 C CA . LYS A 1 148 ? 29.637 -34.756 -9.391 1.00 33.81 148 LYS A CA 1
ATOM 1137 C C . LYS A 1 148 ? 28.268 -34.082 -9.552 1.00 33.81 148 LYS A C 1
ATOM 1139 O O . LYS A 1 148 ? 27.538 -33.986 -8.564 1.00 33.81 148 LYS A O 1
ATOM 1144 N N . PRO A 1 149 ? 27.870 -33.682 -10.773 1.00 29.25 149 PRO A N 1
ATOM 1145 C CA . PRO A 1 149 ? 26.551 -33.112 -10.991 1.00 29.25 149 PRO A CA 1
ATOM 1146 C C . PRO A 1 149 ? 25.480 -34.167 -10.701 1.00 29.25 149 PRO A C 1
ATOM 1148 O O . PRO A 1 149 ? 25.385 -35.184 -11.387 1.00 29.25 149 PRO A O 1
ATOM 1151 N N . VAL A 1 150 ? 24.648 -33.909 -9.694 1.00 31.83 150 VAL A N 1
ATOM 1152 C CA . VAL A 1 150 ? 23.368 -34.604 -9.551 1.00 31.83 150 VAL A CA 1
ATOM 1153 C C . VAL A 1 150 ? 22.471 -34.102 -10.677 1.00 31.83 150 VAL A C 1
ATOM 1155 O O . VAL A 1 150 ? 22.116 -32.921 -10.703 1.00 31.83 150 VAL A O 1
ATOM 1158 N N . GLU A 1 151 ? 22.099 -34.983 -11.609 1.00 33.78 151 GLU A N 1
ATOM 1159 C CA . GLU A 1 151 ? 21.078 -34.689 -12.616 1.00 33.78 151 GLU A CA 1
ATOM 1160 C C . GLU A 1 151 ? 19.714 -34.510 -11.941 1.00 33.78 151 GLU A C 1
ATOM 1162 O O . GLU A 1 151 ? 18.884 -35.418 -11.862 1.00 33.78 151 GLU A O 1
ATOM 1167 N N . VAL A 1 152 ? 19.455 -33.292 -11.470 1.00 30.41 152 VAL A N 1
ATOM 1168 C CA . VAL A 1 152 ? 18.095 -32.847 -11.192 1.00 30.41 152 VAL A CA 1
ATOM 1169 C C . VAL A 1 152 ? 17.386 -32.762 -12.538 1.00 30.41 152 VAL A C 1
ATOM 1171 O O . VAL A 1 152 ? 17.555 -31.789 -13.279 1.00 30.41 152 VAL A O 1
ATOM 1174 N N . LYS A 1 153 ? 16.583 -33.785 -12.857 1.00 32.66 153 LYS A N 1
ATOM 1175 C CA . LYS A 1 153 ? 15.581 -33.704 -13.923 1.00 32.66 153 LYS A CA 1
ATOM 1176 C C . LYS A 1 153 ? 14.703 -32.491 -13.634 1.00 32.66 153 LYS A C 1
ATOM 1178 O O . LYS A 1 153 ? 13.836 -32.543 -12.767 1.00 32.66 153 LYS A O 1
ATOM 1183 N N . LYS A 1 154 ? 14.949 -31.389 -14.345 1.00 32.41 154 LYS A N 1
ATOM 1184 C CA . LYS A 1 154 ? 14.043 -30.243 -14.345 1.00 32.41 154 LYS A CA 1
ATOM 1185 C C . LYS A 1 154 ? 12.713 -30.741 -14.887 1.00 32.41 154 LYS A C 1
ATOM 1187 O O . LYS A 1 154 ? 12.651 -31.148 -16.047 1.00 32.41 154 LYS A O 1
ATOM 1192 N N . GLU A 1 155 ? 11.676 -30.715 -14.059 1.00 26.28 155 GLU A N 1
ATOM 1193 C CA . GLU A 1 155 ? 10.316 -30.887 -14.550 1.00 26.28 155 GLU A CA 1
ATOM 1194 C C . GLU A 1 155 ? 10.066 -29.833 -15.628 1.00 26.28 155 GLU A C 1
ATOM 1196 O O . GLU A 1 155 ? 10.159 -28.624 -15.394 1.00 26.28 155 GLU A O 1
ATOM 1201 N N . VAL A 1 156 ? 9.805 -30.309 -16.842 1.00 34.22 156 VAL A N 1
ATOM 1202 C CA . VAL A 1 156 ? 9.385 -29.463 -17.950 1.00 34.22 156 VAL A CA 1
ATOM 1203 C C . VAL A 1 156 ? 7.965 -29.023 -17.632 1.00 34.22 156 VAL A C 1
ATOM 1205 O O . VAL A 1 156 ? 7.036 -29.807 -17.794 1.00 34.22 156 VAL A O 1
ATOM 1208 N N . ILE A 1 157 ? 7.794 -27.783 -17.170 1.00 31.45 157 ILE A N 1
ATOM 1209 C CA . ILE A 1 157 ? 6.474 -27.153 -17.065 1.00 31.45 157 ILE A CA 1
ATOM 1210 C C . ILE A 1 157 ? 6.013 -26.856 -18.502 1.00 31.45 157 ILE A C 1
ATOM 1212 O O . ILE A 1 157 ? 6.600 -25.979 -19.143 1.00 31.45 157 ILE A O 1
ATOM 1216 N N . PRO A 1 158 ? 5.000 -27.555 -19.048 1.00 38.22 158 PRO A N 1
ATOM 1217 C CA . PRO A 1 158 ? 4.676 -27.464 -20.459 1.00 38.22 158 PRO A CA 1
ATOM 1218 C C . PRO A 1 158 ? 3.538 -26.463 -20.674 1.00 38.22 158 PRO A C 1
ATOM 1220 O O . PRO A 1 158 ? 2.378 -26.841 -20.816 1.00 38.22 158 PRO A O 1
ATOM 1223 N N . VAL A 1 159 ? 3.874 -25.174 -20.736 1.00 36.44 159 VAL A N 1
ATOM 1224 C CA . VAL A 1 159 ? 3.069 -24.194 -21.481 1.00 36.44 159 VAL A CA 1
ATOM 1225 C C . VAL A 1 159 ? 4.023 -23.227 -22.167 1.00 36.44 159 VAL A C 1
ATOM 1227 O O . VAL A 1 159 ? 4.752 -22.499 -21.496 1.00 36.44 159 VAL A O 1
ATOM 1230 N N . ASP A 1 160 ? 3.988 -23.184 -23.498 1.00 45.59 160 ASP A N 1
ATOM 1231 C CA . ASP A 1 160 ? 4.834 -22.309 -24.319 1.00 45.59 160 ASP A CA 1
ATOM 1232 C C . ASP A 1 160 ? 4.305 -20.854 -24.307 1.00 45.59 160 ASP A C 1
ATOM 1234 O O . ASP A 1 160 ? 3.857 -20.276 -25.302 1.00 45.59 160 ASP A O 1
ATOM 1238 N N . LEU A 1 161 ? 4.280 -20.256 -23.112 1.00 56.66 161 LEU A N 1
ATOM 1239 C CA . LEU A 1 161 ? 3.933 -18.856 -22.882 1.00 56.66 161 LEU A CA 1
ATOM 1240 C C . LEU A 1 161 ? 5.142 -17.978 -23.199 1.00 56.66 161 LEU A C 1
ATOM 1242 O O . LEU A 1 161 ? 5.845 -17.491 -22.315 1.00 56.66 161 LEU A O 1
ATOM 1246 N N . THR A 1 162 ? 5.367 -17.765 -24.494 1.00 76.50 162 THR A N 1
ATOM 1247 C CA . THR A 1 162 ? 6.355 -16.794 -24.972 1.00 76.50 162 THR A CA 1
ATOM 1248 C C . THR A 1 162 ? 6.086 -15.408 -24.375 1.00 76.50 162 THR A C 1
ATOM 1250 O O . THR A 1 162 ? 4.939 -15.039 -24.100 1.00 76.50 162 THR A O 1
ATOM 1253 N N . ALA A 1 163 ? 7.140 -14.601 -24.208 1.00 78.56 163 ALA A N 1
ATOM 1254 C CA . ALA A 1 163 ? 7.014 -13.255 -23.643 1.00 78.56 163 ALA A CA 1
ATOM 1255 C C . ALA A 1 163 ? 5.999 -12.383 -24.411 1.00 78.56 163 ALA A C 1
ATOM 1257 O O . ALA A 1 163 ? 5.272 -11.607 -23.802 1.00 78.56 163 ALA A O 1
ATOM 1258 N N . GLU A 1 164 ? 5.881 -12.581 -25.727 1.00 82.44 164 GLU A N 1
ATOM 1259 C CA . GLU A 1 164 ? 4.898 -11.906 -26.579 1.00 82.44 164 GLU A CA 1
ATOM 1260 C C . GLU A 1 164 ? 3.448 -12.356 -26.310 1.00 82.44 164 GLU A C 1
ATOM 1262 O O . GLU A 1 164 ? 2.523 -11.547 -26.390 1.00 82.44 164 GLU A O 1
ATOM 1267 N N . LEU A 1 165 ? 3.218 -13.626 -25.956 1.00 83.69 165 LEU A N 1
ATOM 1268 C CA . LEU A 1 165 ? 1.889 -14.108 -25.567 1.00 83.69 165 LEU A CA 1
ATOM 1269 C C . LEU A 1 165 ? 1.482 -13.582 -24.181 1.00 83.69 165 LEU A C 1
ATOM 1271 O O . LEU A 1 165 ? 0.317 -13.238 -23.981 1.00 83.69 165 LEU A O 1
ATOM 1275 N N . LEU A 1 166 ? 2.431 -13.471 -23.245 1.00 83.81 166 LEU A N 1
ATOM 1276 C CA . LEU A 1 166 ? 2.211 -12.813 -21.951 1.00 83.81 166 LEU A CA 1
ATOM 1277 C C . LEU A 1 166 ? 1.904 -11.318 -22.131 1.00 83.81 166 LEU A C 1
ATOM 1279 O O . LEU A 1 166 ? 0.941 -10.823 -21.558 1.00 83.81 166 LEU A O 1
ATOM 1283 N N . GLU A 1 167 ? 2.665 -10.624 -22.977 1.00 82.44 167 GLU A N 1
ATOM 1284 C CA . GLU A 1 167 ? 2.489 -9.207 -23.321 1.00 82.44 167 GLU A CA 1
ATOM 1285 C C . GLU A 1 167 ? 1.120 -8.910 -23.965 1.00 82.44 167 GLU A C 1
ATOM 1287 O O . GLU A 1 167 ? 0.436 -7.957 -23.589 1.00 82.44 167 GLU A O 1
ATOM 1292 N N . LYS A 1 168 ? 0.665 -9.773 -24.885 1.00 84.75 168 LYS A N 1
ATOM 1293 C CA . LYS A 1 168 ? -0.680 -9.689 -25.480 1.00 84.75 168 LYS A CA 1
ATOM 1294 C C . LYS A 1 168 ? -1.781 -9.911 -24.441 1.00 84.75 168 LYS A C 1
ATOM 1296 O O . LYS A 1 168 ? -2.754 -9.165 -24.426 1.00 84.75 168 LYS A O 1
ATOM 1301 N N . LYS A 1 169 ? -1.623 -10.898 -23.549 1.00 84.31 169 LYS A N 1
ATOM 1302 C CA . LYS A 1 169 ? -2.575 -11.165 -22.452 1.00 84.31 169 LYS A CA 1
ATOM 1303 C C . LYS A 1 169 ? -2.610 -10.053 -21.405 1.00 84.31 169 LYS A C 1
ATOM 1305 O O . LYS A 1 169 ? -3.656 -9.831 -20.806 1.00 84.31 169 LYS A O 1
ATOM 1310 N N . SER A 1 170 ? -1.490 -9.374 -21.173 1.00 80.00 170 SER A N 1
ATOM 1311 C CA . SER A 1 170 ? -1.405 -8.266 -20.225 1.00 80.00 170 SER A CA 1
ATOM 1312 C C . SER A 1 170 ? -1.868 -6.929 -20.799 1.00 80.00 170 SER A C 1
ATOM 1314 O O . SER A 1 170 ? -1.960 -5.979 -20.035 1.00 80.00 170 SER A O 1
ATOM 1316 N N . LEU A 1 171 ? -2.183 -6.845 -22.100 1.00 82.44 171 LEU A N 1
ATOM 1317 C CA . LEU A 1 171 ? -2.541 -5.613 -22.819 1.00 82.44 171 LEU A CA 1
ATOM 1318 C C . LEU A 1 171 ? -1.432 -4.537 -22.820 1.00 82.44 171 LEU A C 1
ATOM 1320 O O . LEU A 1 171 ? -1.701 -3.368 -23.073 1.00 82.44 171 LEU A O 1
ATOM 1324 N N . CYS A 1 172 ? -0.170 -4.881 -22.557 1.00 80.50 172 CYS A N 1
ATOM 1325 C CA . CYS A 1 172 ? 0.900 -3.890 -22.384 1.00 80.50 172 CYS A CA 1
ATOM 1326 C C . CYS A 1 172 ? 1.676 -3.655 -23.701 1.00 80.50 172 CYS A C 1
ATOM 1328 O O . CYS A 1 172 ? 2.578 -4.413 -24.034 1.00 80.50 172 CYS A O 1
ATOM 1330 N N . SER A 1 173 ? 1.367 -2.590 -24.453 1.00 70.94 173 SER A N 1
ATOM 1331 C CA . SER A 1 173 ? 1.968 -2.321 -25.778 1.00 70.94 173 SER A CA 1
ATOM 1332 C C . SER A 1 173 ? 3.411 -1.775 -25.787 1.00 70.94 173 SER A C 1
ATOM 1334 O O . SER A 1 173 ? 3.915 -1.214 -24.816 1.00 70.94 173 SER A O 1
ATOM 1336 N N . MET A 1 174 ? 4.039 -1.834 -26.969 1.00 69.19 174 MET A N 1
ATOM 1337 C CA . MET A 1 174 ? 5.478 -1.603 -27.198 1.00 69.19 174 MET A CA 1
ATOM 1338 C C . MET A 1 174 ? 5.872 -0.209 -27.721 1.00 69.19 174 MET A C 1
ATOM 1340 O O . MET A 1 174 ? 7.058 0.046 -27.924 1.00 69.19 174 MET A O 1
ATOM 1344 N N . LYS A 1 175 ? 4.918 0.664 -28.072 1.00 69.44 175 LYS A N 1
ATOM 1345 C CA . LYS A 1 175 ? 5.236 1.937 -28.746 1.00 69.44 175 LYS A CA 1
ATOM 1346 C C . LYS A 1 175 ? 5.862 2.921 -27.754 1.00 69.44 175 LYS A C 1
ATOM 1348 O O . LYS A 1 175 ? 5.167 3.478 -26.910 1.00 69.44 175 LYS A O 1
ATOM 1353 N N . VAL A 1 176 ? 7.165 3.154 -27.896 1.00 75.19 176 VAL A N 1
ATOM 1354 C CA . VAL A 1 176 ? 7.953 4.071 -27.062 1.00 75.19 176 VAL A CA 1
ATOM 1355 C C . VAL A 1 176 ? 8.774 5.002 -27.948 1.00 75.19 176 VAL A C 1
ATOM 1357 O O . VAL A 1 176 ? 9.302 4.579 -28.976 1.00 75.19 176 VAL A O 1
ATOM 1360 N N . ASP A 1 177 ? 8.913 6.258 -27.530 1.00 73.50 177 ASP A N 1
ATOM 1361 C CA . ASP A 1 177 ? 9.868 7.195 -28.121 1.00 73.50 177 ASP A CA 1
ATOM 1362 C C . ASP A 1 177 ? 11.305 6.680 -27.915 1.00 73.50 177 ASP A C 1
ATOM 1364 O O . ASP A 1 177 ? 11.681 6.241 -26.824 1.00 73.50 177 ASP A O 1
ATOM 1368 N N . LYS A 1 178 ? 12.136 6.765 -28.957 1.00 71.31 178 LYS A N 1
ATOM 1369 C CA . LYS A 1 178 ? 13.558 6.392 -28.911 1.00 71.31 178 LYS A CA 1
ATOM 1370 C C . LYS A 1 178 ? 14.341 7.193 -27.857 1.00 71.31 178 LYS A C 1
ATOM 1372 O O . LYS A 1 178 ? 15.340 6.697 -27.341 1.00 71.31 178 LYS A O 1
ATOM 1377 N N . ASN A 1 179 ? 13.868 8.390 -27.508 1.00 78.06 179 ASN A N 1
ATOM 1378 C CA . ASN A 1 179 ? 14.440 9.273 -26.492 1.00 78.06 179 ASN A CA 1
ATOM 1379 C C . ASN A 1 179 ? 14.136 8.841 -25.046 1.00 78.06 179 ASN A C 1
ATOM 1381 O O . ASN A 1 179 ? 14.797 9.316 -24.118 1.00 78.06 179 ASN A O 1
ATOM 1385 N N . CYS A 1 180 ? 13.182 7.928 -24.834 1.00 82.19 180 CYS A N 1
ATOM 1386 C CA . CYS A 1 180 ? 12.880 7.396 -23.509 1.00 82.19 180 CYS A CA 1
ATOM 1387 C C . CYS A 1 180 ? 14.062 6.589 -22.965 1.00 82.19 180 CYS A C 1
ATOM 1389 O O . CYS A 1 180 ? 14.619 5.739 -23.662 1.00 82.19 180 CYS A O 1
ATOM 1391 N N . GLN A 1 181 ? 14.429 6.812 -21.703 1.00 86.25 181 GLN A N 1
ATOM 1392 C CA . GLN A 1 181 ? 15.585 6.181 -21.059 1.00 86.25 181 GLN A CA 1
ATOM 1393 C C . GLN A 1 181 ? 15.151 5.389 -19.827 1.00 86.25 181 GLN A C 1
ATOM 1395 O O . GLN A 1 181 ? 14.276 5.835 -19.082 1.00 86.25 181 GLN A O 1
ATOM 1400 N N . PHE A 1 182 ? 15.802 4.254 -19.561 1.00 88.88 182 PHE A N 1
ATOM 1401 C CA . PHE A 1 182 ? 15.530 3.468 -18.355 1.00 88.88 182 PHE A CA 1
ATOM 1402 C C . PHE A 1 182 ? 15.807 4.275 -17.080 1.00 88.88 182 PHE A C 1
ATOM 1404 O O . PHE A 1 182 ? 15.093 4.110 -16.100 1.00 88.88 182 PHE A O 1
ATOM 1411 N N . GLN A 1 183 ? 16.763 5.214 -17.107 1.00 87.50 183 GLN A N 1
ATOM 1412 C CA . GLN A 1 183 ? 17.073 6.083 -15.963 1.00 87.50 183 GLN A CA 1
ATOM 1413 C C . GLN A 1 183 ? 15.893 6.992 -15.556 1.00 87.50 183 GLN A C 1
ATOM 1415 O O . GLN A 1 183 ? 15.757 7.356 -14.388 1.00 87.50 183 GLN A O 1
ATOM 1420 N N . THR A 1 184 ? 15.029 7.371 -16.503 1.00 84.38 184 THR A N 1
ATOM 1421 C CA . THR A 1 184 ? 13.805 8.132 -16.203 1.00 84.38 184 THR A CA 1
ATOM 1422 C C . THR A 1 184 ? 12.773 7.234 -15.527 1.00 84.38 184 THR A C 1
ATOM 1424 O O . THR A 1 184 ? 12.185 7.622 -14.520 1.00 84.38 184 THR A O 1
ATOM 1427 N N . LEU A 1 185 ? 12.598 6.016 -16.049 1.00 85.44 185 LEU A N 1
ATOM 1428 C CA . LEU A 1 185 ? 11.673 5.023 -15.504 1.00 85.44 185 LEU A CA 1
ATOM 1429 C C . LEU A 1 185 ? 12.087 4.584 -14.091 1.00 85.44 185 LEU A C 1
ATOM 1431 O O . LEU A 1 185 ? 11.240 4.543 -13.207 1.00 85.44 185 LEU A O 1
ATOM 1435 N N . ASP A 1 186 ? 13.379 4.357 -13.848 1.00 88.06 186 ASP A N 1
ATOM 1436 C CA . ASP A 1 186 ? 13.955 4.012 -12.539 1.00 88.06 186 ASP A CA 1
ATOM 1437 C C . ASP A 1 186 ? 13.578 5.032 -11.448 1.00 88.06 186 ASP A C 1
ATOM 1439 O O . ASP A 1 186 ? 13.027 4.673 -10.406 1.00 88.06 186 ASP A O 1
ATOM 1443 N N . LYS A 1 187 ? 13.730 6.335 -11.731 1.00 85.88 187 LYS A N 1
ATOM 1444 C CA . LYS A 1 187 ? 13.312 7.414 -10.815 1.00 85.88 187 LYS A CA 1
ATOM 1445 C C . LYS A 1 187 ? 11.809 7.397 -10.515 1.00 85.88 187 LYS A C 1
ATOM 1447 O O . LYS A 1 187 ? 11.410 7.681 -9.384 1.00 85.88 187 LYS A O 1
ATOM 1452 N N . ILE A 1 188 ? 10.977 7.082 -11.509 1.00 84.94 188 ILE A N 1
ATOM 1453 C CA . ILE A 1 188 ? 9.518 6.984 -11.354 1.00 84.94 188 ILE A CA 1
ATOM 1454 C C . ILE A 1 188 ? 9.158 5.754 -10.512 1.00 84.94 188 ILE A C 1
ATOM 1456 O O . ILE A 1 188 ? 8.370 5.862 -9.575 1.00 84.94 188 ILE A O 1
ATOM 1460 N N . ILE A 1 189 ? 9.783 4.606 -10.781 1.00 87.69 189 ILE A N 1
ATOM 1461 C CA . ILE A 1 189 ? 9.592 3.353 -10.041 1.00 87.69 189 ILE A CA 1
ATOM 1462 C C . ILE A 1 189 ? 10.000 3.524 -8.575 1.00 87.69 189 ILE A C 1
ATOM 1464 O O . ILE A 1 189 ? 9.202 3.213 -7.695 1.00 87.69 189 ILE A O 1
ATOM 1468 N N . ALA A 1 190 ? 11.160 4.120 -8.289 1.00 86.94 190 ALA A N 1
ATOM 1469 C CA . ALA A 1 190 ? 11.594 4.415 -6.923 1.00 86.94 190 ALA A CA 1
ATOM 1470 C C . ALA A 1 190 ? 10.581 5.294 -6.156 1.00 86.94 190 ALA A C 1
ATOM 1472 O O . ALA A 1 190 ? 10.266 5.025 -4.993 1.00 86.94 190 ALA A O 1
ATOM 1473 N N . ARG A 1 191 ? 9.999 6.311 -6.811 1.00 85.62 191 ARG A N 1
ATOM 1474 C CA . ARG A 1 191 ? 8.926 7.140 -6.227 1.00 85.62 191 ARG A CA 1
ATOM 1475 C C . ARG A 1 191 ? 7.642 6.340 -5.993 1.00 85.62 191 ARG A C 1
ATOM 1477 O O . ARG A 1 191 ? 7.073 6.418 -4.904 1.00 85.62 191 ARG A O 1
ATOM 1484 N N . LEU A 1 192 ? 7.216 5.534 -6.967 1.00 86.75 192 LEU A N 1
ATOM 1485 C CA . LEU A 1 192 ? 6.052 4.653 -6.838 1.00 86.75 192 LEU A CA 1
ATOM 1486 C C . LEU A 1 192 ? 6.218 3.637 -5.703 1.00 86.75 192 LEU A C 1
ATOM 1488 O O . LEU A 1 192 ? 5.253 3.376 -4.995 1.00 86.75 192 LEU A O 1
ATOM 1492 N N . ILE A 1 193 ? 7.423 3.111 -5.469 1.00 89.06 193 ILE A N 1
ATOM 1493 C CA . ILE A 1 193 ? 7.724 2.176 -4.372 1.00 89.06 193 ILE A CA 1
ATOM 1494 C C . ILE A 1 193 ? 7.524 2.833 -3.010 1.00 89.06 193 ILE A C 1
ATOM 1496 O O . ILE A 1 193 ? 6.908 2.230 -2.129 1.00 89.06 193 ILE A O 1
ATOM 1500 N N . ILE A 1 194 ? 8.000 4.069 -2.835 1.00 87.75 194 ILE A N 1
ATOM 1501 C CA . ILE A 1 194 ? 7.812 4.831 -1.592 1.00 87.75 194 ILE A CA 1
ATOM 1502 C C . ILE A 1 194 ? 6.315 5.026 -1.319 1.00 87.75 194 ILE A C 1
ATOM 1504 O O . ILE A 1 194 ? 5.848 4.734 -0.215 1.00 87.75 194 ILE A O 1
ATOM 1508 N N . VAL A 1 195 ? 5.552 5.450 -2.332 1.00 86.50 195 VAL A N 1
ATOM 1509 C CA . VAL A 1 195 ? 4.105 5.685 -2.212 1.00 86.50 195 VAL A CA 1
ATOM 1510 C C . VAL A 1 195 ? 3.344 4.377 -1.986 1.00 86.50 195 VAL A C 1
ATOM 1512 O O . VAL A 1 195 ? 2.555 4.290 -1.050 1.00 86.50 195 VAL A O 1
ATOM 1515 N N . ALA A 1 196 ? 3.609 3.323 -2.758 1.00 88.94 196 ALA A N 1
ATOM 1516 C CA . ALA A 1 196 ? 2.966 2.019 -2.593 1.00 88.94 196 ALA A CA 1
ATOM 1517 C C . ALA A 1 196 ? 3.260 1.395 -1.217 1.00 88.94 196 ALA A C 1
ATOM 1519 O O . ALA A 1 196 ? 2.372 0.790 -0.618 1.00 88.94 196 ALA A O 1
ATOM 1520 N N . ASN A 1 197 ? 4.464 1.592 -0.663 1.00 88.69 197 ASN A N 1
ATOM 1521 C CA . ASN A 1 197 ? 4.792 1.148 0.694 1.00 88.69 197 ASN A CA 1
ATOM 1522 C C . ASN A 1 197 ? 4.020 1.934 1.767 1.00 88.69 197 ASN A C 1
ATOM 1524 O O . ASN A 1 197 ? 3.500 1.344 2.712 1.00 88.69 197 ASN A O 1
ATOM 1528 N N . GLN A 1 198 ? 3.900 3.257 1.611 1.00 86.12 198 GLN A N 1
ATOM 1529 C CA . GLN A 1 198 ? 3.054 4.082 2.481 1.00 86.12 198 GLN A CA 1
ATOM 1530 C C . GLN A 1 198 ? 1.585 3.633 2.401 1.00 86.12 198 GLN A C 1
ATOM 1532 O O . GLN A 1 198 ? 0.946 3.449 3.434 1.00 86.12 198 GLN A O 1
ATOM 1537 N N . MET A 1 199 ? 1.077 3.350 1.197 1.00 86.69 199 MET A N 1
ATOM 1538 C CA . MET A 1 199 ? -0.305 2.911 0.991 1.00 86.69 199 MET A CA 1
ATOM 1539 C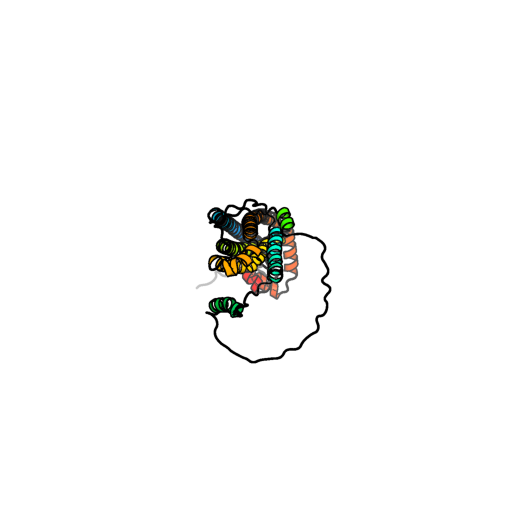 C . MET A 1 199 ? -0.574 1.516 1.548 1.00 86.69 199 MET A C 1
ATOM 1541 O O . MET A 1 199 ? -1.630 1.293 2.126 1.00 86.69 199 MET A O 1
ATOM 1545 N N . ARG A 1 200 ? 0.385 0.593 1.449 1.00 86.44 200 ARG A N 1
ATOM 1546 C CA . ARG A 1 200 ? 0.350 -0.720 2.111 1.00 86.44 200 ARG A CA 1
ATOM 1547 C C . ARG A 1 200 ? 0.257 -0.586 3.640 1.00 86.44 200 ARG A C 1
ATOM 1549 O O . ARG A 1 200 ? -0.471 -1.342 4.288 1.00 86.44 200 ARG A O 1
ATOM 1556 N N . ASN A 1 201 ? 0.980 0.367 4.229 1.00 84.12 201 ASN A N 1
ATOM 1557 C CA . ASN A 1 201 ? 0.897 0.622 5.669 1.00 84.12 201 ASN A CA 1
ATOM 1558 C C . ASN A 1 201 ? -0.493 1.164 6.039 1.00 84.12 201 ASN A C 1
ATOM 1560 O O . ASN A 1 201 ? -1.119 0.645 6.961 1.00 84.12 201 ASN A O 1
ATOM 1564 N N . TYR A 1 202 ? -1.025 2.111 5.260 1.00 84.12 202 TYR A N 1
ATOM 1565 C CA . TYR A 1 202 ? -2.382 2.632 5.459 1.00 84.12 202 TYR A CA 1
ATOM 1566 C C . TYR A 1 202 ? -3.445 1.547 5.258 1.00 84.12 202 TYR A C 1
ATOM 1568 O O . TYR A 1 202 ? -4.346 1.433 6.075 1.00 84.12 202 TYR A O 1
ATOM 1576 N N . GLU A 1 203 ? -3.315 0.685 4.249 1.00 85.75 203 GLU A N 1
ATOM 1577 C CA . GLU A 1 203 ? -4.146 -0.510 4.059 1.00 85.75 203 GLU A CA 1
ATOM 1578 C C . GLU A 1 203 ? -4.143 -1.404 5.306 1.00 85.75 203 GLU A C 1
ATOM 1580 O O . GLU A 1 203 ? -5.191 -1.898 5.711 1.00 85.75 203 GLU A O 1
ATOM 1585 N N . THR A 1 204 ? -2.996 -1.579 5.963 1.00 83.00 204 THR A N 1
ATOM 1586 C CA . THR A 1 204 ? -2.907 -2.367 7.201 1.00 83.00 204 THR A CA 1
ATOM 1587 C C . THR A 1 204 ? -3.664 -1.689 8.353 1.00 83.00 204 THR A C 1
ATOM 1589 O O . THR A 1 204 ? -4.450 -2.346 9.038 1.00 83.00 204 THR A O 1
ATOM 1592 N N . GLU A 1 205 ? -3.505 -0.373 8.528 1.00 81.69 205 GLU A N 1
ATOM 1593 C CA . GLU A 1 205 ? -4.279 0.424 9.496 1.00 81.69 205 GLU A CA 1
ATOM 1594 C C . GLU A 1 205 ? -5.796 0.354 9.216 1.00 81.69 205 GLU A C 1
ATOM 1596 O O . GLU A 1 205 ? -6.588 0.096 10.123 1.00 81.69 205 GLU A O 1
ATOM 1601 N N . ILE A 1 206 ? -6.200 0.514 7.952 1.00 83.38 206 ILE A N 1
ATOM 1602 C CA . ILE A 1 206 ? -7.592 0.455 7.485 1.00 83.38 206 ILE A CA 1
ATOM 1603 C C . ILE A 1 206 ? -8.190 -0.917 7.777 1.00 83.38 206 ILE A C 1
ATOM 1605 O O . ILE A 1 206 ? -9.239 -1.003 8.408 1.00 83.38 206 ILE A O 1
ATOM 1609 N N . ARG A 1 207 ? -7.522 -2.003 7.368 1.00 81.69 207 ARG A N 1
ATOM 1610 C CA . ARG A 1 207 ? -8.002 -3.376 7.589 1.00 81.69 207 ARG A CA 1
ATOM 1611 C C . ARG A 1 207 ? -8.190 -3.680 9.071 1.00 81.69 207 ARG A C 1
ATOM 1613 O O . ARG A 1 207 ? -9.147 -4.371 9.408 1.00 81.69 207 ARG A O 1
ATOM 1620 N N . ASN A 1 208 ? -7.344 -3.134 9.947 1.00 78.81 208 ASN A N 1
ATOM 1621 C CA . ASN A 1 208 ? -7.557 -3.227 11.388 1.00 78.81 208 ASN A CA 1
ATOM 1622 C C . ASN A 1 208 ? -8.886 -2.559 11.786 1.00 78.81 208 ASN A C 1
ATOM 1624 O O . ASN A 1 208 ? -9.711 -3.224 12.402 1.00 78.81 208 ASN A O 1
ATOM 1628 N N . VAL A 1 209 ? -9.151 -1.312 11.370 1.00 77.75 209 VAL A N 1
ATOM 1629 C CA . VAL A 1 209 ? -10.431 -0.606 11.629 1.00 77.75 209 VAL A CA 1
ATOM 1630 C C . VAL A 1 209 ? -11.647 -1.343 11.038 1.00 77.75 209 VAL A C 1
ATOM 1632 O O . VAL A 1 209 ? -12.692 -1.423 11.688 1.00 77.75 209 VAL A O 1
ATOM 1635 N N . LEU A 1 210 ? -11.526 -1.920 9.839 1.00 79.44 210 LEU A N 1
ATOM 1636 C CA . LEU A 1 210 ? -12.609 -2.686 9.208 1.00 79.44 210 LEU A CA 1
ATOM 1637 C C . LEU A 1 210 ? -12.924 -3.962 10.005 1.00 79.44 210 LEU A C 1
ATOM 1639 O O . LEU A 1 210 ? -14.060 -4.136 10.445 1.00 79.44 210 LEU A O 1
ATOM 1643 N N . ASN A 1 211 ? -11.912 -4.789 10.300 1.00 78.00 211 ASN A N 1
ATOM 1644 C CA . ASN A 1 211 ? -12.055 -6.000 11.122 1.00 78.00 211 ASN A CA 1
ATOM 1645 C C . ASN A 1 211 ? -12.714 -5.694 12.479 1.00 78.00 211 ASN A C 1
ATOM 1647 O O . ASN A 1 211 ? -13.612 -6.403 12.925 1.00 78.00 211 ASN A O 1
ATOM 1651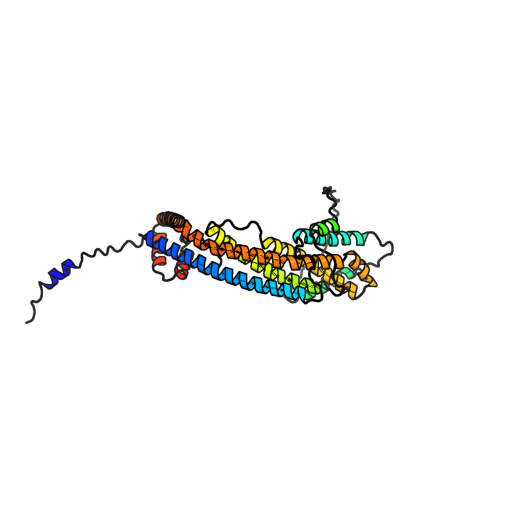 N N . ILE A 1 212 ? -12.275 -4.606 13.112 1.00 71.12 212 ILE A N 1
ATOM 1652 C CA . ILE A 1 212 ? -12.763 -4.085 14.394 1.00 71.12 212 ILE A CA 1
ATOM 1653 C C . ILE A 1 212 ? -14.250 -3.742 14.373 1.00 71.12 212 ILE A C 1
ATOM 1655 O O . ILE A 1 212 ? -14.957 -3.970 15.352 1.00 71.12 212 ILE A O 1
ATOM 1659 N N . THR A 1 213 ? -14.721 -3.177 13.265 1.00 72.12 213 THR A N 1
ATOM 1660 C CA . THR A 1 213 ? -16.119 -2.770 13.098 1.00 72.12 213 THR A CA 1
ATOM 1661 C C . THR A 1 213 ? -16.981 -3.867 12.472 1.00 72.12 213 THR A C 1
ATOM 1663 O O . THR A 1 213 ? -18.163 -3.646 12.232 1.00 72.12 213 THR A O 1
ATOM 1666 N N . GLY A 1 214 ? -16.429 -5.067 12.251 1.00 69.00 214 GLY A N 1
ATOM 1667 C CA . GLY A 1 214 ? -17.124 -6.193 11.623 1.00 69.00 214 GLY A CA 1
ATOM 1668 C C . GLY A 1 214 ? -17.277 -6.065 10.103 1.00 69.00 214 GLY A C 1
ATOM 1669 O O . GLY A 1 214 ? -17.962 -6.879 9.487 1.00 69.00 214 GLY A O 1
ATOM 1670 N N . VAL A 1 215 ? -16.639 -5.070 9.481 1.00 77.69 215 VAL A N 1
ATOM 1671 C CA . VAL A 1 215 ? -16.591 -4.926 8.024 1.00 77.69 215 VAL A CA 1
ATOM 1672 C C . VAL A 1 215 ? -15.562 -5.911 7.481 1.00 77.69 215 VAL A C 1
ATOM 1674 O O . VAL A 1 215 ? -14.378 -5.833 7.813 1.00 77.69 215 VAL A O 1
ATOM 1677 N N . LYS A 1 216 ? -15.995 -6.835 6.617 1.00 77.50 216 LYS A N 1
ATOM 1678 C CA . LYS A 1 216 ? -15.076 -7.748 5.929 1.00 77.50 216 LYS A CA 1
ATOM 1679 C C . LYS A 1 216 ? -14.125 -6.919 5.047 1.00 77.50 216 LYS A C 1
ATOM 1681 O O . LYS A 1 216 ? -14.610 -6.204 4.173 1.00 77.50 216 LYS A O 1
ATOM 1686 N N . PRO A 1 217 ? -12.799 -6.985 5.248 1.00 73.56 217 PRO A N 1
ATOM 1687 C CA . PRO A 1 217 ? -11.862 -6.228 4.431 1.00 73.56 217 PRO A CA 1
ATOM 1688 C C . PRO A 1 217 ? -11.759 -6.818 3.020 1.00 73.56 217 PRO A C 1
ATOM 1690 O O . PRO A 1 217 ? -11.925 -8.026 2.832 1.00 73.56 217 PRO A O 1
ATOM 1693 N N . GLU A 1 218 ? -11.402 -5.969 2.056 1.00 75.25 218 GLU A N 1
ATOM 1694 C CA . GLU A 1 218 ? -11.208 -6.331 0.646 1.00 75.25 218 GLU A CA 1
ATOM 1695 C C . GLU A 1 218 ? -10.264 -7.538 0.457 1.00 75.25 218 GLU A C 1
ATOM 1697 O O . GLU A 1 218 ? -9.350 -7.789 1.261 1.00 75.25 218 GLU A O 1
ATOM 1702 N N . SER A 1 219 ? -10.471 -8.296 -0.621 1.00 74.38 219 SER A N 1
ATOM 1703 C CA . SER A 1 219 ? -9.562 -9.368 -1.055 1.00 74.38 219 SER A CA 1
ATOM 1704 C C . SER A 1 219 ? -8.323 -8.808 -1.759 1.00 74.38 219 SER A C 1
ATOM 1706 O O . SER A 1 219 ? -7.211 -9.263 -1.484 1.00 74.38 219 SER A O 1
ATOM 1708 N N . GLU A 1 220 ? -8.519 -7.802 -2.614 1.00 76.31 220 GLU A N 1
ATOM 1709 C CA . GLU A 1 220 ? -7.471 -7.015 -3.272 1.00 76.31 220 GLU A CA 1
ATOM 1710 C C . GLU A 1 220 ? -6.533 -6.382 -2.228 1.00 76.31 220 GLU A C 1
ATOM 1712 O O . GLU A 1 220 ? -6.974 -5.970 -1.150 1.00 76.31 220 GLU A O 1
ATOM 1717 N N . ARG A 1 221 ? -5.226 -6.307 -2.526 1.00 81.62 221 ARG A N 1
ATOM 1718 C CA . ARG A 1 221 ? -4.226 -5.714 -1.620 1.00 81.62 221 ARG A CA 1
ATOM 1719 C C . ARG A 1 221 ? -3.234 -4.823 -2.348 1.00 81.62 221 ARG A C 1
ATOM 1721 O O . ARG A 1 221 ? -2.571 -5.279 -3.269 1.00 81.62 221 ARG A O 1
ATOM 1728 N N . ILE A 1 222 ? -3.014 -3.615 -1.840 1.00 86.38 222 ILE A N 1
ATOM 1729 C CA . ILE A 1 222 ? -1.974 -2.693 -2.319 1.00 86.38 222 ILE A CA 1
ATOM 1730 C C . ILE A 1 222 ? -0.571 -3.309 -2.159 1.00 86.38 222 ILE A C 1
ATOM 1732 O O . ILE A 1 222 ? 0.341 -3.022 -2.937 1.00 86.38 222 ILE A O 1
ATOM 1736 N N . TYR A 1 223 ? -0.409 -4.233 -1.204 1.00 86.88 223 TYR A N 1
ATOM 1737 C CA . TYR A 1 223 ? 0.787 -5.070 -1.083 1.00 86.88 223 TYR A CA 1
ATOM 1738 C C . TYR A 1 223 ? 1.213 -5.772 -2.391 1.00 86.88 223 TYR A C 1
ATOM 1740 O O . TYR A 1 223 ? 2.417 -5.893 -2.614 1.00 86.88 223 TYR A O 1
ATOM 1748 N N . SER A 1 224 ? 0.287 -6.205 -3.263 1.00 87.69 224 SER A N 1
ATOM 1749 C CA . SER A 1 224 ? 0.657 -6.873 -4.525 1.00 87.69 224 SER A CA 1
ATOM 1750 C C . SER A 1 224 ? 1.370 -5.912 -5.479 1.00 87.69 224 SER A C 1
ATOM 1752 O O . SER A 1 224 ? 2.457 -6.225 -5.963 1.00 87.69 224 SER A O 1
ATOM 1754 N N . PHE A 1 225 ? 0.835 -4.700 -5.662 1.00 89.69 225 PHE A N 1
ATOM 1755 C CA . PHE A 1 225 ? 1.472 -3.646 -6.455 1.00 89.69 225 PHE A CA 1
ATOM 1756 C C . PHE A 1 225 ? 2.832 -3.234 -5.883 1.00 89.69 225 PHE A C 1
ATOM 1758 O O . PHE A 1 225 ? 3.769 -2.996 -6.642 1.00 89.69 225 PHE A O 1
ATOM 1765 N N . TYR A 1 226 ? 2.977 -3.208 -4.554 1.00 89.94 226 TYR A N 1
ATOM 1766 C CA . TYR A 1 226 ? 4.278 -2.984 -3.923 1.00 89.94 226 TYR A CA 1
ATOM 1767 C C . TYR A 1 226 ? 5.290 -4.091 -4.272 1.00 89.94 226 TYR A C 1
ATOM 1769 O O . TYR A 1 226 ? 6.414 -3.768 -4.646 1.00 89.94 226 TYR A O 1
ATOM 1777 N N . GLN A 1 227 ? 4.912 -5.376 -4.213 1.00 89.50 227 GLN A N 1
ATOM 1778 C CA . GLN A 1 227 ? 5.808 -6.474 -4.614 1.00 89.50 227 GLN A CA 1
ATOM 1779 C C . GLN A 1 227 ? 6.186 -6.396 -6.099 1.00 89.50 227 GLN A C 1
ATOM 1781 O O . GLN A 1 227 ? 7.367 -6.462 -6.427 1.00 89.50 227 GLN A O 1
ATOM 1786 N N . ILE A 1 228 ? 5.210 -6.150 -6.976 1.00 88.50 228 ILE A N 1
ATOM 1787 C CA . ILE A 1 228 ? 5.407 -5.926 -8.418 1.00 88.50 228 ILE A CA 1
ATOM 1788 C C . ILE A 1 228 ? 6.453 -4.834 -8.677 1.00 88.50 228 ILE A C 1
ATOM 1790 O O . ILE A 1 228 ? 7.400 -5.045 -9.435 1.00 88.50 228 ILE A O 1
ATOM 1794 N N . LEU A 1 229 ? 6.346 -3.691 -7.993 1.00 90.00 229 LEU A N 1
ATOM 1795 C CA . LEU A 1 229 ? 7.326 -2.613 -8.116 1.00 90.00 229 LEU A CA 1
ATOM 1796 C C . LEU A 1 229 ? 8.712 -3.007 -7.574 1.00 90.00 229 LEU A C 1
ATOM 1798 O O . LEU A 1 229 ? 9.713 -2.629 -8.175 1.00 90.00 229 LEU A O 1
ATOM 1802 N N . LYS A 1 230 ? 8.798 -3.793 -6.492 1.00 90.12 230 LYS A N 1
ATOM 1803 C CA . LYS A 1 230 ? 10.076 -4.305 -5.955 1.00 90.12 230 LYS A CA 1
ATOM 1804 C C . LYS A 1 230 ? 10.759 -5.309 -6.896 1.00 90.12 230 LYS A C 1
ATOM 1806 O O . LYS A 1 230 ? 11.985 -5.310 -6.972 1.00 90.12 230 LYS A O 1
ATOM 1811 N N . THR A 1 231 ? 10.003 -6.115 -7.642 1.00 88.75 231 THR A N 1
ATOM 1812 C CA . THR A 1 231 ? 10.538 -6.993 -8.704 1.00 88.75 231 THR A CA 1
ATOM 1813 C C . THR A 1 231 ? 11.080 -6.193 -9.893 1.00 88.75 231 THR A C 1
ATOM 1815 O O . THR A 1 231 ? 12.072 -6.576 -10.513 1.00 88.75 231 THR A O 1
ATOM 1818 N N . ILE A 1 232 ? 10.465 -5.051 -10.205 1.00 87.94 232 ILE A N 1
ATOM 1819 C CA . ILE A 1 232 ? 10.982 -4.132 -11.225 1.00 87.94 232 ILE A CA 1
ATOM 1820 C C . ILE A 1 232 ? 12.244 -3.409 -10.713 1.00 87.94 232 ILE A C 1
ATOM 1822 O O . ILE A 1 232 ? 13.233 -3.313 -11.435 1.00 87.94 232 ILE A O 1
ATOM 1826 N N . GLU A 1 233 ? 12.255 -2.953 -9.458 1.00 89.50 233 GLU A N 1
ATOM 1827 C CA . GLU A 1 233 ? 13.400 -2.272 -8.825 1.00 89.50 233 GLU A CA 1
ATOM 1828 C C . GLU A 1 233 ? 14.680 -3.118 -8.814 1.00 89.50 233 GLU A C 1
ATOM 1830 O O . GLU A 1 233 ? 15.775 -2.584 -8.965 1.00 89.50 233 GLU A O 1
ATOM 1835 N N . SER A 1 234 ? 14.566 -4.440 -8.650 1.00 85.75 234 SER A N 1
ATOM 1836 C CA . SER A 1 234 ? 15.732 -5.331 -8.650 1.00 85.75 234 SER A CA 1
ATOM 1837 C C . SER A 1 234 ? 16.320 -5.577 -10.043 1.00 85.75 234 SER A C 1
ATOM 1839 O O . SER A 1 234 ? 17.464 -6.017 -10.140 1.00 85.75 234 SER A O 1
ATOM 1841 N N . THR A 1 235 ? 15.571 -5.292 -11.114 1.00 83.88 235 THR A N 1
ATOM 1842 C CA . THR A 1 235 ? 15.959 -5.591 -12.504 1.00 83.88 235 THR A CA 1
ATOM 1843 C C . THR A 1 235 ? 16.296 -4.345 -13.323 1.00 83.88 235 THR A C 1
ATOM 1845 O O . THR A 1 235 ? 17.179 -4.395 -14.182 1.00 83.88 235 THR A O 1
ATOM 1848 N N . ILE A 1 236 ? 15.666 -3.199 -13.048 1.00 86.56 236 ILE A N 1
ATOM 1849 C CA . ILE A 1 236 ? 15.891 -1.972 -13.821 1.00 86.56 236 ILE A CA 1
ATOM 1850 C C . ILE A 1 236 ? 17.322 -1.380 -13.748 1.00 86.56 236 ILE A C 1
ATOM 1852 O O . ILE A 1 236 ? 17.764 -0.864 -14.778 1.00 86.56 236 ILE A O 1
ATOM 1856 N N . PRO A 1 237 ? 18.116 -1.491 -12.657 1.00 87.50 237 PRO A N 1
ATOM 1857 C CA . PRO A 1 237 ? 19.464 -0.910 -12.613 1.00 87.50 237 PRO A CA 1
ATOM 1858 C C . PRO A 1 237 ? 20.455 -1.573 -13.581 1.00 87.50 237 PRO A C 1
ATOM 1860 O O . PRO A 1 237 ? 21.339 -0.900 -14.114 1.00 87.50 237 PRO A O 1
ATOM 1863 N N . ASP A 1 238 ? 20.289 -2.869 -13.864 1.00 85.88 238 ASP A N 1
ATOM 1864 C CA . ASP A 1 238 ? 21.064 -3.568 -14.897 1.00 85.88 238 ASP A CA 1
ATOM 1865 C C . ASP A 1 238 ? 20.702 -3.031 -16.293 1.00 85.88 238 ASP A C 1
ATOM 1867 O O . ASP A 1 238 ? 21.579 -2.663 -17.072 1.00 85.88 238 ASP A O 1
ATOM 1871 N N . LEU A 1 239 ? 19.407 -2.846 -16.582 1.00 89.19 239 LEU A N 1
ATOM 1872 C CA . LEU A 1 239 ? 18.945 -2.257 -17.847 1.00 89.19 239 LEU A CA 1
ATOM 1873 C C . LEU A 1 239 ? 19.460 -0.820 -18.051 1.00 89.19 239 LEU A C 1
ATOM 1875 O O . LEU A 1 239 ? 19.872 -0.472 -19.159 1.00 89.19 239 LEU A O 1
ATOM 1879 N N . VAL A 1 240 ? 19.501 -0.004 -16.989 1.00 89.31 240 VAL A N 1
ATOM 1880 C CA . VAL A 1 240 ? 20.137 1.328 -16.995 1.00 89.31 240 VAL A CA 1
ATOM 1881 C C . VAL A 1 240 ? 21.633 1.218 -17.301 1.00 89.31 240 VAL A C 1
ATOM 1883 O O . VAL A 1 240 ? 22.140 1.939 -18.161 1.00 89.31 240 VAL A O 1
ATOM 1886 N N . THR A 1 241 ? 22.340 0.301 -16.638 1.00 88.12 241 THR A N 1
ATOM 1887 C CA . THR A 1 241 ? 23.787 0.099 -16.818 1.00 88.12 241 THR A CA 1
ATOM 1888 C C . THR A 1 241 ? 24.116 -0.320 -18.252 1.00 88.12 241 THR A C 1
ATOM 1890 O O . THR A 1 241 ? 24.985 0.284 -18.888 1.00 88.12 241 THR A O 1
ATOM 1893 N N . ARG A 1 242 ? 23.366 -1.280 -18.810 1.00 88.19 242 ARG A N 1
ATOM 1894 C CA . ARG A 1 242 ? 23.501 -1.726 -20.206 1.00 88.19 242 ARG A CA 1
ATOM 1895 C C . ARG A 1 242 ? 23.180 -0.615 -21.205 1.00 88.19 242 ARG A C 1
ATOM 1897 O O . ARG A 1 242 ? 23.913 -0.459 -22.177 1.00 88.19 242 ARG A O 1
ATOM 1904 N N . GLU A 1 243 ? 22.143 0.189 -20.959 1.00 90.62 243 GLU A N 1
ATOM 1905 C CA . GLU A 1 243 ? 21.811 1.335 -21.816 1.00 90.62 243 GLU A CA 1
ATOM 1906 C C . GLU A 1 243 ? 22.934 2.386 -21.831 1.00 90.62 243 GLU A C 1
ATOM 1908 O O . GLU A 1 243 ? 23.280 2.903 -22.894 1.00 90.62 243 GLU A O 1
ATOM 1913 N N . ILE A 1 244 ? 23.531 2.692 -20.675 1.00 89.44 244 ILE A N 1
ATOM 1914 C CA . ILE A 1 244 ? 24.657 3.632 -20.578 1.00 89.44 244 ILE A CA 1
ATOM 1915 C C . ILE A 1 244 ? 25.897 3.067 -21.288 1.00 89.44 244 ILE A C 1
ATOM 1917 O O . ILE A 1 244 ? 26.548 3.795 -22.039 1.00 89.44 244 ILE A O 1
ATOM 1921 N N . ALA A 1 245 ? 26.211 1.782 -21.100 1.00 87.38 245 ALA A N 1
ATOM 1922 C CA . ALA A 1 245 ? 27.338 1.126 -21.764 1.00 87.38 245 ALA A CA 1
ATOM 1923 C C . ALA A 1 245 ? 27.182 1.117 -23.296 1.00 87.38 245 ALA A C 1
ATOM 1925 O O . ALA A 1 245 ? 28.105 1.512 -24.008 1.00 87.38 245 ALA A O 1
ATOM 1926 N N . ALA A 1 246 ? 25.997 0.763 -23.804 1.00 88.19 246 ALA A N 1
ATOM 1927 C CA . ALA A 1 246 ? 25.692 0.769 -25.235 1.00 88.19 246 ALA A CA 1
ATOM 1928 C C . ALA A 1 246 ? 25.729 2.178 -25.854 1.00 88.19 246 ALA A C 1
ATOM 1930 O O . ALA A 1 246 ? 26.211 2.332 -26.974 1.00 88.19 246 ALA A O 1
ATOM 1931 N N . LYS A 1 247 ? 25.288 3.215 -25.123 1.00 87.69 247 LYS A N 1
ATOM 1932 C CA . LYS A 1 247 ? 25.409 4.622 -25.554 1.00 87.69 247 LYS A CA 1
ATOM 1933 C C . LYS A 1 247 ? 26.861 5.112 -25.591 1.00 87.69 247 LYS A C 1
ATOM 1935 O O . LYS A 1 247 ? 27.190 5.921 -26.451 1.00 87.69 247 LYS A O 1
ATOM 1940 N N . LYS A 1 248 ? 27.723 4.643 -24.679 1.00 89.38 248 LYS A N 1
ATOM 1941 C CA . LYS A 1 248 ? 29.154 5.003 -24.644 1.00 89.38 248 LYS A CA 1
ATOM 1942 C C . LYS A 1 248 ? 29.980 4.271 -25.704 1.00 89.38 248 LYS A C 1
ATOM 1944 O O . LYS A 1 248 ? 30.840 4.882 -26.325 1.00 89.38 248 LYS A O 1
ATOM 1949 N N . ASN A 1 249 ? 29.746 2.973 -25.900 1.00 87.50 249 ASN A N 1
ATOM 1950 C CA . ASN A 1 249 ? 30.446 2.162 -26.894 1.00 87.50 249 ASN A CA 1
ATOM 1951 C C . ASN A 1 249 ? 29.503 1.109 -27.497 1.00 87.50 249 ASN A C 1
ATOM 1953 O O . ASN A 1 249 ? 29.375 -0.020 -27.012 1.00 87.50 249 ASN A O 1
ATOM 1957 N N . TYR A 1 250 ? 28.874 1.487 -28.609 1.00 85.94 250 TYR A N 1
ATOM 1958 C CA . TYR A 1 250 ? 27.944 0.629 -29.335 1.00 85.94 250 TYR A CA 1
ATOM 1959 C C . TYR A 1 250 ? 28.619 -0.607 -29.955 1.00 85.94 250 TYR A C 1
ATOM 1961 O O . TYR A 1 250 ? 28.012 -1.673 -29.977 1.00 85.94 250 TYR A O 1
ATOM 1969 N N . LYS A 1 251 ? 29.882 -0.516 -30.406 1.00 82.94 251 LYS A N 1
ATOM 1970 C CA . LYS A 1 251 ? 30.579 -1.654 -31.040 1.00 82.94 251 LYS A CA 1
ATOM 1971 C C . LYS A 1 251 ? 30.757 -2.834 -30.079 1.00 82.94 251 LYS A C 1
ATOM 1973 O O . LYS A 1 251 ? 30.593 -3.974 -30.492 1.00 82.94 251 LYS A O 1
ATOM 1978 N N . THR A 1 252 ? 31.053 -2.561 -28.808 1.00 80.25 252 THR A N 1
ATOM 1979 C CA . THR A 1 252 ? 31.275 -3.605 -27.791 1.00 80.25 252 THR A CA 1
ATOM 1980 C C . THR A 1 252 ? 29.982 -4.036 -27.088 1.00 80.25 252 THR A C 1
ATOM 1982 O O . THR A 1 252 ? 29.805 -5.218 -26.798 1.00 80.25 252 THR A O 1
ATOM 1985 N N . TYR A 1 253 ? 29.060 -3.104 -26.813 1.00 82.06 253 TYR A N 1
ATOM 1986 C CA . TYR A 1 253 ? 27.894 -3.368 -25.952 1.00 82.06 253 TYR A CA 1
ATOM 1987 C C . TYR A 1 253 ? 26.533 -3.264 -26.656 1.00 82.06 253 TYR A C 1
ATOM 1989 O O . TYR A 1 253 ? 25.543 -3.764 -26.123 1.00 82.06 253 TYR A O 1
ATOM 1997 N N . GLY A 1 254 ? 26.465 -2.665 -27.848 1.00 80.94 254 GLY A N 1
ATOM 1998 C CA . GLY A 1 254 ? 25.223 -2.408 -28.587 1.00 80.94 254 GLY A CA 1
ATOM 1999 C C . GLY A 1 254 ? 24.451 -3.680 -28.923 1.00 80.94 254 GLY A C 1
ATOM 2000 O O . GLY A 1 254 ? 23.303 -3.813 -28.516 1.00 80.94 254 GLY A O 1
ATOM 2001 N N . ILE A 1 255 ? 25.100 -4.666 -29.549 1.00 81.19 255 ILE A N 1
ATOM 2002 C CA . ILE A 1 255 ? 24.465 -5.940 -29.945 1.00 81.19 255 ILE A CA 1
ATOM 2003 C C . ILE A 1 255 ? 23.892 -6.687 -28.723 1.00 81.19 255 ILE A C 1
ATOM 2005 O O . ILE A 1 255 ? 22.755 -7.158 -28.741 1.00 81.19 255 ILE A O 1
ATOM 2009 N N . ARG A 1 256 ? 24.650 -6.741 -27.616 1.00 78.81 256 ARG A N 1
ATOM 2010 C CA . ARG A 1 256 ? 24.207 -7.357 -26.348 1.00 78.81 256 ARG A CA 1
ATOM 2011 C C . ARG A 1 256 ? 23.047 -6.587 -25.697 1.00 78.81 256 ARG A C 1
ATOM 2013 O O . ARG A 1 256 ? 22.212 -7.195 -25.031 1.00 78.81 256 ARG A O 1
ATOM 2020 N N . TYR A 1 257 ? 22.983 -5.269 -25.884 1.00 83.44 257 TYR A N 1
ATOM 2021 C CA . TYR A 1 257 ? 21.884 -4.426 -25.413 1.00 83.44 257 TYR A CA 1
ATOM 2022 C C . TYR A 1 257 ? 20.637 -4.530 -26.303 1.00 83.44 257 TYR A C 1
ATOM 2024 O O . TYR A 1 257 ? 19.525 -4.553 -25.788 1.00 83.44 257 TYR A O 1
ATOM 2032 N N . GLU A 1 258 ? 20.773 -4.672 -27.619 1.00 83.75 258 GLU A N 1
ATOM 2033 C CA . GLU A 1 258 ? 19.627 -4.897 -28.509 1.00 83.75 258 GLU A CA 1
ATOM 2034 C C . GLU A 1 258 ? 18.994 -6.278 -28.293 1.00 83.75 258 GLU A C 1
ATOM 2036 O O . GLU A 1 258 ? 17.768 -6.406 -28.322 1.00 83.75 258 GLU A O 1
ATOM 2041 N N . ALA A 1 259 ? 19.803 -7.287 -27.949 1.00 79.56 259 ALA A N 1
ATOM 2042 C CA . ALA A 1 259 ? 19.332 -8.626 -27.598 1.00 79.56 259 ALA A CA 1
ATOM 2043 C C . ALA A 1 259 ? 18.377 -8.663 -26.383 1.00 79.56 259 ALA A C 1
ATOM 2045 O O . ALA A 1 259 ? 17.535 -9.559 -26.323 1.00 79.56 259 ALA A O 1
ATOM 2046 N N . VAL A 1 260 ? 18.438 -7.691 -25.452 1.00 79.81 260 VAL A N 1
ATOM 2047 C CA . VAL A 1 260 ? 17.458 -7.568 -24.345 1.00 79.81 260 VAL A CA 1
ATOM 2048 C C . VAL A 1 260 ? 16.145 -6.879 -24.755 1.00 79.81 260 VAL A C 1
ATOM 2050 O O . VAL A 1 260 ? 15.288 -6.637 -23.911 1.00 79.81 260 VAL A O 1
ATOM 2053 N N . MET A 1 261 ? 15.959 -6.562 -26.041 1.00 85.44 261 MET A N 1
ATOM 2054 C CA . MET A 1 261 ? 14.754 -5.931 -26.603 1.00 85.44 261 MET A CA 1
ATOM 2055 C C . MET A 1 261 ? 14.310 -4.654 -25.850 1.00 85.44 261 MET A C 1
ATOM 2057 O O . MET A 1 261 ? 13.157 -4.541 -25.417 1.00 85.44 261 MET A O 1
ATOM 2061 N N . PRO A 1 262 ? 15.192 -3.646 -25.702 1.00 86.62 262 PRO A N 1
ATOM 2062 C CA . PRO A 1 262 ? 15.024 -2.560 -24.736 1.00 86.62 262 PRO A CA 1
ATOM 2063 C C . PRO A 1 262 ? 13.789 -1.684 -24.988 1.00 86.62 262 PRO A C 1
ATOM 2065 O O . PRO A 1 262 ? 13.198 -1.180 -24.037 1.00 86.62 262 PRO A O 1
ATOM 2068 N N . LEU A 1 263 ? 13.352 -1.527 -26.244 1.00 84.44 263 LEU A N 1
ATOM 2069 C CA . LEU A 1 263 ? 12.113 -0.807 -26.568 1.00 84.44 263 LEU A CA 1
ATOM 2070 C C . LEU A 1 263 ? 10.859 -1.542 -26.059 1.00 84.44 263 LEU A C 1
ATOM 2072 O O . LEU A 1 263 ? 9.951 -0.891 -25.545 1.00 84.44 263 LEU A O 1
ATOM 2076 N N . ARG A 1 264 ? 10.834 -2.886 -26.123 1.00 85.62 264 ARG A N 1
ATOM 2077 C CA . ARG A 1 264 ? 9.733 -3.703 -25.578 1.00 85.62 264 ARG A CA 1
ATOM 2078 C C . ARG A 1 264 ? 9.653 -3.533 -24.062 1.00 85.62 264 ARG A C 1
ATOM 2080 O O . ARG A 1 264 ? 8.602 -3.184 -23.530 1.00 85.62 264 ARG A O 1
ATOM 2087 N N . LEU A 1 265 ? 10.797 -3.690 -23.387 1.00 87.19 265 LEU A N 1
ATOM 2088 C CA . LEU A 1 265 ? 10.927 -3.517 -21.937 1.00 87.19 265 LEU A CA 1
ATOM 2089 C C . LEU A 1 265 ? 10.462 -2.128 -21.475 1.00 87.19 265 LEU A C 1
ATOM 2091 O O . LEU A 1 265 ? 9.656 -2.038 -20.553 1.00 87.19 265 LEU A O 1
ATOM 2095 N N . LYS A 1 266 ? 10.890 -1.048 -22.145 1.00 88.31 266 LYS A N 1
ATOM 2096 C CA . LYS A 1 266 ? 10.419 0.316 -21.840 1.00 88.31 266 LYS A CA 1
ATOM 2097 C C . LYS A 1 266 ? 8.900 0.454 -21.999 1.00 88.31 266 LYS A C 1
ATOM 2099 O O . LYS A 1 266 ? 8.274 1.075 -21.148 1.00 88.31 266 LYS A O 1
ATOM 2104 N N . GLY A 1 267 ? 8.304 -0.134 -23.040 1.00 86.44 267 GLY A N 1
ATOM 2105 C CA . GLY A 1 267 ? 6.865 -0.022 -23.317 1.00 86.44 267 GLY A CA 1
ATOM 2106 C C . GLY A 1 267 ? 6.008 -0.702 -22.255 1.00 86.44 267 GLY A C 1
ATOM 2107 O O . GLY A 1 267 ? 5.080 -0.096 -21.717 1.00 86.44 267 GLY A O 1
ATOM 2108 N N . MET A 1 268 ? 6.383 -1.922 -21.866 1.00 87.06 268 MET A N 1
ATOM 2109 C CA . MET A 1 268 ? 5.741 -2.612 -20.746 1.00 87.06 268 MET A CA 1
ATOM 2110 C C . MET A 1 268 ? 5.918 -1.838 -19.435 1.00 87.06 268 MET A C 1
ATOM 2112 O O . MET A 1 268 ? 4.934 -1.615 -18.738 1.00 87.06 268 MET A O 1
ATOM 2116 N N . LEU A 1 269 ? 7.126 -1.354 -19.119 1.00 88.38 269 LEU A N 1
ATOM 2117 C CA . LEU A 1 269 ? 7.373 -0.573 -17.900 1.00 88.38 269 LEU A CA 1
ATOM 2118 C C . LEU A 1 269 ? 6.535 0.714 -17.836 1.00 88.38 269 LEU A C 1
ATOM 2120 O O . LEU A 1 269 ? 5.984 1.017 -16.779 1.00 88.38 269 LEU A O 1
ATOM 2124 N N . ILE A 1 270 ? 6.389 1.449 -18.942 1.00 86.75 270 ILE A N 1
ATOM 2125 C CA . ILE A 1 270 ? 5.532 2.646 -19.019 1.00 86.75 270 ILE A CA 1
ATOM 2126 C C . ILE A 1 270 ? 4.067 2.285 -18.734 1.00 86.75 270 ILE A C 1
ATOM 2128 O O . ILE A 1 270 ? 3.431 2.921 -17.895 1.00 86.75 270 ILE A O 1
ATOM 2132 N N . ASN A 1 271 ? 3.532 1.244 -19.378 1.00 86.31 271 ASN A N 1
ATOM 2133 C CA . ASN A 1 271 ? 2.139 0.842 -19.168 1.00 86.31 271 ASN A CA 1
ATOM 2134 C C . ASN A 1 271 ? 1.898 0.324 -17.734 1.00 86.31 271 ASN A C 1
ATOM 2136 O O . ASN A 1 271 ? 0.939 0.744 -17.090 1.00 86.31 271 ASN A O 1
ATOM 2140 N N . ILE A 1 272 ? 2.806 -0.492 -17.183 1.00 87.25 272 ILE A N 1
ATOM 2141 C CA . ILE A 1 272 ? 2.737 -0.987 -15.796 1.00 87.25 272 ILE A CA 1
ATOM 2142 C C . ILE A 1 272 ? 2.786 0.175 -14.790 1.00 87.25 272 ILE A C 1
ATOM 2144 O O . ILE A 1 272 ? 1.967 0.244 -13.871 1.00 87.25 272 ILE A O 1
ATOM 2148 N N . THR A 1 273 ? 3.723 1.114 -14.961 1.00 85.00 273 THR A N 1
ATOM 2149 C CA . THR A 1 273 ? 3.880 2.263 -14.047 1.00 85.00 273 THR A CA 1
ATOM 2150 C C . THR A 1 273 ? 2.744 3.282 -14.145 1.00 85.00 273 THR A C 1
ATOM 2152 O O . THR A 1 273 ? 2.523 4.006 -13.178 1.00 85.00 273 THR A O 1
ATOM 2155 N N . ALA A 1 274 ? 1.981 3.306 -15.242 1.00 84.94 274 ALA A N 1
ATOM 2156 C CA . ALA A 1 274 ? 0.761 4.104 -15.369 1.00 84.94 274 ALA A CA 1
ATOM 2157 C C . ALA A 1 274 ? -0.501 3.398 -14.836 1.00 84.94 274 ALA A C 1
ATOM 2159 O O . ALA A 1 274 ? -1.370 4.060 -14.264 1.00 84.94 274 ALA A O 1
ATOM 2160 N N . ALA A 1 275 ? -0.595 2.071 -14.969 1.00 86.62 275 ALA A N 1
ATOM 2161 C CA . ALA A 1 275 ? -1.718 1.283 -14.454 1.00 86.62 275 ALA A CA 1
ATOM 2162 C C . ALA A 1 275 ? -1.766 1.280 -12.913 1.00 86.62 275 ALA A C 1
ATOM 2164 O O . ALA A 1 275 ? -2.824 1.472 -12.306 1.00 86.62 275 ALA A O 1
ATOM 2165 N N . ILE A 1 276 ? -0.605 1.123 -12.262 1.00 88.50 276 ILE A N 1
ATOM 2166 C CA . ILE A 1 276 ? -0.496 0.997 -10.798 1.00 88.50 276 ILE A CA 1
ATOM 2167 C C . ILE A 1 276 ? -1.085 2.206 -10.028 1.00 88.50 276 ILE A C 1
ATOM 2169 O O . ILE A 1 276 ? -1.888 1.975 -9.122 1.00 88.50 276 ILE A O 1
ATOM 2173 N N . PRO A 1 277 ? -0.783 3.483 -10.353 1.00 87.50 277 PRO A N 1
ATOM 2174 C CA . PRO A 1 277 ? -1.386 4.645 -9.690 1.00 87.50 277 PRO A CA 1
ATOM 2175 C C . PRO A 1 277 ? -2.913 4.685 -9.739 1.00 87.50 277 PRO A C 1
ATOM 2177 O O . PRO A 1 277 ? -3.553 5.028 -8.740 1.00 87.50 277 PRO A O 1
ATOM 2180 N N . SER A 1 278 ? -3.490 4.320 -10.888 1.00 85.25 278 SER A N 1
ATOM 2181 C CA . SER A 1 278 ? -4.939 4.263 -11.095 1.00 85.25 278 SER A CA 1
ATOM 2182 C C . SER A 1 278 ? -5.573 3.172 -10.226 1.00 85.25 278 SER A C 1
ATOM 2184 O O . SER A 1 278 ? -6.508 3.442 -9.468 1.00 85.25 278 SER A O 1
ATOM 2186 N N . ALA A 1 279 ? -4.995 1.966 -10.243 1.00 88.00 279 ALA A N 1
ATOM 2187 C CA . ALA A 1 279 ? -5.450 0.844 -9.426 1.00 88.00 279 ALA A CA 1
ATOM 2188 C C . ALA A 1 279 ? -5.367 1.148 -7.918 1.00 88.00 279 ALA A C 1
ATOM 2190 O O . ALA A 1 279 ? -6.350 0.965 -7.198 1.00 88.00 279 ALA A O 1
ATOM 2191 N N . ILE A 1 280 ? -4.240 1.698 -7.444 1.00 89.25 280 ILE A N 1
ATOM 2192 C CA . ILE A 1 280 ? -4.076 2.106 -6.039 1.00 89.25 280 ILE A CA 1
ATOM 2193 C C . ILE A 1 280 ? -5.106 3.181 -5.669 1.00 89.25 280 ILE A C 1
ATOM 2195 O O . ILE A 1 280 ? -5.753 3.071 -4.632 1.00 89.25 280 ILE A O 1
ATOM 2199 N N . THR A 1 281 ? -5.322 4.185 -6.521 1.00 87.19 281 THR A N 1
ATOM 2200 C CA . THR A 1 281 ? -6.315 5.247 -6.278 1.00 87.19 281 THR A CA 1
ATOM 2201 C C . THR A 1 281 ? -7.737 4.683 -6.180 1.00 87.19 281 THR A C 1
ATOM 2203 O O . THR A 1 281 ? -8.484 5.050 -5.272 1.00 87.19 281 THR A O 1
ATOM 2206 N N . SER A 1 282 ? -8.105 3.741 -7.053 1.00 88.25 282 SER A N 1
ATOM 2207 C CA . SER A 1 282 ? -9.387 3.028 -6.986 1.00 88.25 282 SER A CA 1
ATOM 2208 C C . SER A 1 282 ? -9.555 2.279 -5.654 1.00 88.25 282 SER A C 1
ATOM 2210 O O . SER A 1 282 ? -10.561 2.455 -4.962 1.00 88.25 282 SER A O 1
ATOM 2212 N N . MET A 1 283 ? -8.532 1.530 -5.225 1.00 88.62 283 MET A N 1
ATOM 2213 C CA . MET A 1 283 ? -8.534 0.834 -3.932 1.00 88.62 283 MET A CA 1
ATOM 2214 C C . MET A 1 283 ? -8.667 1.789 -2.738 1.00 88.62 283 MET A C 1
ATOM 2216 O O . MET A 1 283 ? -9.479 1.546 -1.845 1.00 88.62 283 MET A O 1
ATOM 2220 N N . LEU A 1 284 ? -7.915 2.895 -2.719 1.00 85.00 284 LEU A N 1
ATOM 2221 C CA . LEU A 1 284 ? -7.977 3.882 -1.636 1.00 85.00 284 LEU A CA 1
ATOM 2222 C C . LEU A 1 284 ? -9.378 4.511 -1.511 1.00 85.00 284 LEU A C 1
ATOM 2224 O O . LEU A 1 284 ? -9.837 4.756 -0.395 1.00 85.00 284 LEU A O 1
ATOM 2228 N N . ARG A 1 285 ? -10.098 4.705 -2.625 1.00 86.69 285 ARG A N 1
ATOM 2229 C CA . ARG A 1 285 ? -11.496 5.175 -2.612 1.00 86.69 285 ARG A CA 1
ATOM 2230 C C . ARG A 1 285 ? -12.465 4.147 -2.038 1.00 86.69 285 ARG A C 1
ATOM 2232 O O . ARG A 1 285 ? -13.289 4.525 -1.204 1.00 86.69 285 ARG A O 1
ATOM 2239 N N . LYS A 1 286 ? -12.352 2.866 -2.429 1.00 86.81 286 LYS A N 1
ATOM 2240 C CA . LYS A 1 286 ? -13.126 1.765 -1.815 1.00 86.81 286 LYS A CA 1
ATOM 2241 C C . LYS A 1 286 ? -12.900 1.752 -0.299 1.00 86.81 286 LYS A C 1
ATOM 2243 O O . LYS A 1 286 ? -13.851 1.765 0.480 1.00 86.81 286 LYS A O 1
ATOM 2248 N N . TYR A 1 287 ? -11.638 1.837 0.126 1.00 85.00 287 TYR A N 1
ATOM 2249 C CA . TYR A 1 287 ? -11.278 1.891 1.538 1.00 85.00 287 TYR A CA 1
ATOM 2250 C C . TYR A 1 287 ? -11.859 3.110 2.273 1.00 85.00 287 TYR A C 1
ATOM 2252 O O . TYR A 1 287 ? -12.432 2.931 3.344 1.00 85.00 287 TYR A O 1
ATOM 2260 N N . GLY A 1 288 ? -11.797 4.319 1.704 1.00 83.38 288 GLY A N 1
ATOM 2261 C CA . GLY A 1 288 ? -12.428 5.513 2.287 1.00 83.38 288 GLY A CA 1
ATOM 2262 C C . GLY A 1 288 ? -13.955 5.392 2.423 1.00 83.38 288 GLY A C 1
ATOM 2263 O O . GLY A 1 288 ? -14.535 5.822 3.421 1.00 83.38 288 GLY A O 1
ATOM 2264 N N . ALA A 1 289 ? -14.629 4.746 1.465 1.00 84.44 289 ALA A N 1
ATOM 2265 C CA . ALA A 1 289 ? -16.059 4.448 1.571 1.00 84.44 289 ALA A CA 1
ATOM 2266 C C . ALA A 1 289 ? -16.360 3.460 2.719 1.00 84.44 289 ALA A C 1
ATOM 2268 O O . ALA A 1 289 ? -17.233 3.726 3.550 1.00 84.44 289 ALA A O 1
ATOM 2269 N N . ASN A 1 290 ? -15.581 2.379 2.831 1.00 82.69 290 ASN A N 1
ATOM 2270 C CA . ASN A 1 290 ? -15.711 1.389 3.907 1.00 82.69 290 ASN A CA 1
ATOM 2271 C C . ASN A 1 290 ? -15.391 1.990 5.296 1.00 82.69 290 ASN A C 1
ATOM 2273 O O . ASN A 1 290 ? -16.066 1.703 6.289 1.00 82.69 290 ASN A O 1
ATOM 2277 N N . LEU A 1 291 ? -14.400 2.885 5.392 1.00 79.56 291 LEU A N 1
ATOM 2278 C CA . LEU A 1 291 ? -14.110 3.645 6.613 1.00 79.56 291 LEU A CA 1
ATOM 2279 C C . LEU A 1 291 ? -15.304 4.507 7.035 1.00 79.56 291 LEU A C 1
ATOM 2281 O O . LEU A 1 291 ? -15.675 4.518 8.212 1.00 79.56 291 LEU A O 1
ATOM 2285 N N . LYS A 1 292 ? -15.964 5.194 6.094 1.00 80.31 292 LYS A N 1
ATOM 2286 C CA . LYS A 1 292 ? -17.173 5.977 6.392 1.00 80.31 292 LYS A CA 1
ATOM 2287 C C . LYS A 1 292 ? -18.271 5.106 7.008 1.00 80.31 292 LYS A C 1
ATOM 2289 O O . LYS A 1 292 ? -18.806 5.500 8.047 1.00 80.31 292 LYS A O 1
ATOM 2294 N N . SER A 1 293 ? -18.533 3.911 6.467 1.00 82.44 293 SER A N 1
ATOM 2295 C CA . SER A 1 293 ? -19.534 2.981 7.020 1.00 82.44 293 SER A CA 1
ATOM 2296 C C . SER A 1 293 ? -19.142 2.348 8.362 1.00 82.44 293 SER A C 1
ATOM 2298 O O . SER A 1 293 ? -20.027 2.058 9.165 1.00 82.44 293 SER A O 1
ATOM 2300 N N . SER A 1 294 ? -17.845 2.173 8.636 1.00 79.06 294 SER A N 1
ATOM 2301 C CA . SER A 1 294 ? -17.322 1.491 9.838 1.00 79.06 294 SER A CA 1
ATOM 2302 C C . SER A 1 294 ? -17.903 2.036 11.151 1.00 79.06 294 SER A C 1
ATOM 2304 O O . SER A 1 294 ? -18.312 1.279 12.026 1.00 79.06 294 SER A O 1
ATOM 2306 N N . GLU A 1 295 ? -18.014 3.359 11.277 1.00 82.50 295 GLU A N 1
ATOM 2307 C CA . GLU A 1 295 ? -18.577 4.022 12.464 1.00 82.50 295 GLU A CA 1
ATOM 2308 C C . GLU A 1 295 ? -20.074 3.735 12.647 1.00 82.50 295 GLU A C 1
ATOM 2310 O O . GLU A 1 295 ? -20.511 3.412 13.750 1.00 82.50 295 GLU A O 1
ATOM 2315 N N . LYS A 1 296 ? -20.858 3.763 11.560 1.00 84.81 296 LYS A N 1
ATOM 2316 C CA . LYS A 1 296 ? -22.287 3.412 11.593 1.00 84.81 296 LYS A CA 1
ATOM 2317 C C . LYS A 1 296 ? -22.483 1.957 12.027 1.00 84.81 296 LYS A C 1
ATOM 2319 O O . LYS A 1 296 ? -23.392 1.661 12.802 1.00 84.81 296 LYS A O 1
ATOM 2324 N N . ILE A 1 297 ? -21.623 1.055 11.556 1.00 81.50 297 ILE A N 1
ATOM 2325 C CA . ILE A 1 297 ? -21.692 -0.375 11.884 1.00 81.50 297 ILE A CA 1
ATOM 2326 C C . ILE A 1 297 ? -21.249 -0.619 13.335 1.00 81.50 297 ILE A C 1
ATOM 2328 O O . ILE A 1 297 ? -21.905 -1.379 14.043 1.00 81.50 297 ILE A O 1
ATOM 2332 N N . TYR A 1 298 ? -20.233 0.096 13.829 1.00 83.75 298 TYR A N 1
ATOM 2333 C CA . TYR A 1 298 ? -19.884 0.089 15.253 1.00 83.75 298 TYR A CA 1
ATOM 2334 C C . TYR A 1 298 ? -21.054 0.542 16.137 1.00 83.75 298 TYR A C 1
ATOM 2336 O O . TYR A 1 298 ? -21.389 -0.145 17.098 1.00 83.75 298 TYR A O 1
ATOM 2344 N N . VAL A 1 299 ? -21.723 1.647 15.786 1.00 85.06 299 VAL A N 1
ATOM 2345 C CA . VAL A 1 299 ? -22.915 2.133 16.506 1.00 85.06 299 VAL A CA 1
ATOM 2346 C C . VAL A 1 299 ? -24.060 1.113 16.453 1.00 85.06 299 VAL A C 1
ATOM 2348 O O . VAL A 1 299 ? -24.734 0.908 17.459 1.00 85.06 299 VAL A O 1
ATOM 2351 N N . THR A 1 300 ? -24.243 0.423 15.324 1.00 85.25 300 THR A N 1
ATOM 2352 C CA . THR A 1 300 ? -25.258 -0.638 15.167 1.00 85.25 300 THR A CA 1
ATOM 2353 C C . THR A 1 300 ? -24.961 -1.845 16.069 1.00 85.25 300 THR A C 1
ATOM 2355 O O . THR A 1 300 ? -25.858 -2.371 16.719 1.00 85.25 300 THR A O 1
ATOM 2358 N N . ASN A 1 301 ? -23.691 -2.245 16.181 1.00 82.81 301 ASN A N 1
ATOM 2359 C CA . ASN A 1 301 ? -23.243 -3.392 16.984 1.00 82.81 301 ASN A CA 1
ATOM 2360 C C . ASN A 1 301 ? -22.845 -3.026 18.433 1.00 82.81 301 ASN A C 1
ATOM 2362 O O . ASN A 1 301 ? -22.302 -3.859 19.170 1.00 82.81 301 ASN A O 1
ATOM 2366 N N . ARG A 1 302 ? -23.114 -1.784 18.859 1.00 84.81 302 ARG A N 1
ATOM 2367 C CA . ARG A 1 302 ? -22.608 -1.180 20.103 1.00 84.81 302 ARG A CA 1
ATOM 2368 C C . ARG A 1 302 ? -22.985 -1.961 21.358 1.00 84.81 302 ARG A C 1
ATOM 2370 O O . ARG A 1 302 ? -22.132 -2.168 22.217 1.00 84.81 302 ARG A O 1
ATOM 2377 N N . GLU A 1 303 ? -24.216 -2.463 21.459 1.00 85.06 303 GLU A N 1
ATOM 2378 C CA . GLU A 1 303 ? -24.627 -3.260 22.626 1.00 85.06 303 GLU A CA 1
ATOM 2379 C C . GLU A 1 303 ? -23.961 -4.641 22.683 1.00 85.06 303 GLU A C 1
ATOM 2381 O O . GLU A 1 303 ? -23.669 -5.124 23.777 1.00 85.06 303 GLU A O 1
ATOM 2386 N N . GLY A 1 304 ? -23.620 -5.247 21.540 1.00 81.69 304 GLY A N 1
ATOM 2387 C CA . GLY A 1 304 ? -22.807 -6.467 21.505 1.00 81.69 304 GLY A CA 1
ATOM 2388 C C . GLY A 1 304 ? -21.405 -6.221 22.071 1.00 81.69 304 GLY A C 1
ATOM 2389 O O . GLY A 1 304 ? -20.937 -6.957 22.944 1.00 81.69 304 GLY A O 1
ATOM 2390 N N . TYR A 1 305 ? -20.772 -5.118 21.659 1.00 79.88 305 TYR A N 1
ATOM 2391 C CA . TYR A 1 305 ? -19.485 -4.674 22.201 1.00 79.88 305 TYR A CA 1
ATOM 2392 C C . TYR A 1 305 ? -19.560 -4.354 23.703 1.00 79.88 305 TYR A C 1
ATOM 2394 O O . TYR A 1 305 ? -18.747 -4.855 24.487 1.00 79.88 305 TYR A O 1
ATOM 2402 N N . LYS A 1 306 ? -20.568 -3.587 24.139 1.00 84.69 306 LYS A N 1
ATOM 2403 C CA . LYS A 1 306 ? -20.798 -3.299 25.561 1.00 84.69 306 LYS A CA 1
ATOM 2404 C C . LYS A 1 306 ? -21.049 -4.574 26.364 1.00 84.69 306 LYS A C 1
ATOM 2406 O O . LYS A 1 306 ? -20.503 -4.707 27.454 1.00 84.69 306 LYS A O 1
ATOM 2411 N N . SER A 1 307 ? -21.794 -5.546 25.836 1.00 84.25 307 SER A N 1
ATOM 2412 C CA . SER A 1 307 ? -22.001 -6.854 26.473 1.00 84.25 307 SER A CA 1
ATOM 2413 C C . SER A 1 307 ? -20.687 -7.626 26.661 1.00 84.25 307 SER A C 1
ATOM 2415 O O . SER A 1 307 ? -20.401 -8.104 27.763 1.00 84.25 307 SER A O 1
ATOM 2417 N N . ALA A 1 308 ? -19.823 -7.659 25.639 1.00 82.50 308 ALA A N 1
ATOM 2418 C CA . ALA A 1 308 ? -18.494 -8.265 25.731 1.00 82.50 308 ALA A CA 1
ATOM 2419 C C . ALA A 1 308 ? -17.600 -7.568 26.778 1.00 82.50 308 ALA A C 1
ATOM 2421 O O . ALA A 1 308 ? -16.964 -8.241 27.595 1.00 82.50 308 ALA A O 1
ATOM 2422 N N . LEU A 1 309 ? -17.606 -6.230 26.834 1.00 81.19 309 LEU A N 1
ATOM 2423 C CA . LEU A 1 309 ? -16.911 -5.470 27.881 1.00 81.19 309 LEU A CA 1
ATOM 2424 C C . LEU A 1 309 ? -17.482 -5.745 29.282 1.00 81.19 309 LEU A C 1
ATOM 2426 O O . LEU A 1 309 ? -16.709 -5.980 30.210 1.00 81.19 309 LEU A O 1
ATOM 2430 N N . ARG A 1 310 ? -18.815 -5.782 29.449 1.00 83.75 310 ARG A N 1
ATOM 2431 C CA . ARG A 1 310 ? -19.490 -6.156 30.712 1.00 83.75 310 ARG A CA 1
ATOM 2432 C C . ARG A 1 310 ? -19.072 -7.565 31.156 1.00 83.75 310 ARG A C 1
ATOM 2434 O O . ARG A 1 310 ? -18.927 -7.824 32.349 1.00 83.75 310 ARG A O 1
ATOM 2441 N N . ALA A 1 311 ? -18.876 -8.500 30.224 1.00 82.88 311 ALA A N 1
ATOM 2442 C CA . ALA A 1 311 ? -18.395 -9.850 30.522 1.00 82.88 311 ALA A CA 1
ATOM 2443 C C . ALA A 1 311 ? -16.913 -9.882 30.947 1.00 82.88 311 ALA A C 1
ATOM 2445 O O . ALA A 1 311 ? -16.564 -10.623 31.864 1.00 82.88 311 ALA A O 1
ATOM 2446 N N . GLN A 1 312 ? -16.044 -9.072 30.335 1.00 80.00 312 GLN A N 1
ATOM 2447 C CA . GLN A 1 312 ? -14.629 -8.994 30.725 1.00 80.00 312 GLN A CA 1
ATOM 2448 C C . GLN A 1 312 ? -14.400 -8.226 32.029 1.00 80.00 312 GLN A C 1
ATOM 2450 O O . GLN A 1 312 ? -13.609 -8.669 32.855 1.00 80.00 312 GLN A O 1
ATOM 2455 N N . SER A 1 313 ? -15.132 -7.132 32.249 1.00 79.44 313 SER A N 1
ATOM 2456 C CA . SER A 1 313 ? -15.109 -6.352 33.491 1.00 79.44 313 SER A CA 1
ATOM 2457 C C . SER A 1 313 ? -15.453 -7.225 34.707 1.00 79.44 313 SER A C 1
ATOM 2459 O O . SER A 1 313 ? -14.717 -7.230 35.692 1.00 79.44 313 SER A O 1
ATOM 2461 N N . ARG A 1 314 ? -16.478 -8.086 34.593 1.00 79.19 314 ARG A N 1
ATOM 2462 C CA . ARG A 1 314 ? -16.825 -9.080 35.628 1.00 79.19 314 ARG A CA 1
ATOM 2463 C C . ARG A 1 314 ? -15.688 -10.065 35.941 1.00 79.19 314 ARG A C 1
ATOM 2465 O O . ARG A 1 314 ? -15.524 -10.440 37.099 1.00 79.19 314 ARG A O 1
ATOM 2472 N N . LYS A 1 315 ? -14.880 -10.441 34.941 1.00 81.50 315 LYS A N 1
ATOM 2473 C CA . LYS A 1 315 ? -13.722 -11.351 35.075 1.00 81.50 315 LYS A CA 1
ATOM 2474 C C . LYS A 1 315 ? -12.453 -10.680 35.632 1.00 81.50 315 LYS A C 1
ATOM 2476 O O . LYS A 1 315 ? -11.433 -11.350 35.774 1.00 81.50 315 LYS A O 1
ATOM 2481 N N . LEU A 1 316 ? -12.476 -9.382 35.947 1.00 80.94 316 LEU A N 1
ATOM 2482 C CA . LEU A 1 316 ? -11.349 -8.711 36.599 1.00 80.94 316 LEU A CA 1
ATOM 2483 C C . LEU A 1 316 ? -11.212 -9.149 38.062 1.00 80.94 316 LEU A C 1
ATOM 2485 O O . LEU A 1 316 ? -12.173 -9.046 38.824 1.00 80.94 316 LEU A O 1
ATOM 2489 N N . GLY A 1 317 ? -10.006 -9.565 38.461 1.00 82.25 317 GLY A N 1
ATOM 2490 C CA . GLY A 1 317 ? -9.624 -9.728 39.869 1.00 82.25 317 GLY A CA 1
ATOM 2491 C C . GLY A 1 317 ? -9.437 -8.383 40.587 1.00 82.25 317 GLY A C 1
ATOM 2492 O O . GLY A 1 317 ? -9.344 -7.342 39.930 1.00 82.25 317 GLY A O 1
ATOM 2493 N N . ARG A 1 318 ? -9.368 -8.411 41.927 1.00 81.56 318 ARG A N 1
ATOM 2494 C CA . ARG A 1 318 ? -9.392 -7.225 42.811 1.00 81.56 318 ARG A CA 1
ATOM 2495 C C . ARG A 1 318 ? -8.427 -6.119 42.370 1.00 81.56 318 ARG A C 1
ATOM 2497 O O . ARG A 1 318 ? -8.862 -5.000 42.112 1.00 81.56 318 ARG A O 1
ATOM 2504 N N . ASP A 1 319 ? -7.156 -6.455 42.175 1.00 80.88 319 ASP A N 1
ATOM 2505 C CA . ASP A 1 319 ? -6.104 -5.487 41.832 1.00 80.88 319 ASP A CA 1
ATOM 2506 C C . ASP A 1 319 ? -6.346 -4.825 40.472 1.00 80.88 319 ASP A C 1
ATOM 2508 O O . ASP A 1 319 ? -6.151 -3.622 40.296 1.00 80.88 319 ASP A O 1
ATOM 2512 N N . LYS A 1 320 ? -6.867 -5.591 39.505 1.00 83.94 320 LYS A N 1
ATOM 2513 C CA . LYS A 1 320 ? -7.236 -5.052 38.192 1.00 83.94 320 LYS A CA 1
ATOM 2514 C C . LYS A 1 320 ? -8.477 -4.159 38.255 1.00 83.94 320 LYS A C 1
ATOM 2516 O O . LYS A 1 320 ? -8.581 -3.256 37.432 1.00 83.94 320 LYS A O 1
ATOM 2521 N N . ARG A 1 321 ? -9.391 -4.367 39.212 1.00 80.12 321 ARG A N 1
ATOM 2522 C CA . ARG A 1 321 ? -10.535 -3.465 39.447 1.00 80.12 321 ARG A CA 1
ATOM 2523 C C . ARG A 1 321 ? -10.099 -2.153 40.098 1.00 80.12 321 ARG A C 1
ATOM 2525 O O . ARG A 1 321 ? -10.530 -1.108 39.629 1.00 80.12 321 ARG A O 1
ATOM 2532 N N . MET A 1 322 ? -9.184 -2.194 41.070 1.00 82.44 322 MET A N 1
ATOM 2533 C CA . MET A 1 322 ? -8.588 -0.978 41.648 1.00 82.44 322 MET A CA 1
ATOM 2534 C C . MET A 1 322 ? -7.863 -0.147 40.577 1.00 82.44 322 MET A C 1
ATOM 2536 O O . MET A 1 322 ? -8.122 1.047 40.436 1.00 82.44 322 MET A O 1
ATOM 2540 N N . ASN A 1 323 ? -7.036 -0.790 39.744 1.00 83.69 323 ASN A N 1
ATOM 2541 C CA . ASN A 1 323 ? -6.368 -0.120 38.622 1.00 83.69 323 ASN A CA 1
ATOM 2542 C C . ASN A 1 323 ? -7.371 0.417 37.581 1.00 83.69 323 ASN A C 1
ATOM 2544 O O . ASN A 1 323 ? -7.172 1.502 37.043 1.00 83.69 323 ASN A O 1
ATOM 2548 N N . ALA A 1 324 ? -8.464 -0.305 37.309 1.00 81.69 324 ALA A N 1
ATOM 2549 C CA . ALA A 1 324 ? -9.527 0.157 36.417 1.00 81.69 324 ALA A CA 1
ATOM 2550 C C . ALA A 1 324 ? -10.264 1.393 36.967 1.00 81.69 324 ALA A C 1
ATOM 2552 O O . ALA A 1 324 ? -10.471 2.352 36.224 1.00 81.69 324 ALA A O 1
ATOM 2553 N N . ASN A 1 325 ? -10.593 1.419 38.262 1.00 82.88 325 ASN A N 1
ATOM 2554 C CA . ASN A 1 325 ? -11.168 2.597 38.914 1.00 82.88 325 ASN A CA 1
ATOM 2555 C C . ASN A 1 325 ? -10.209 3.800 38.826 1.00 82.88 325 ASN A C 1
ATOM 2557 O O . ASN A 1 325 ? -10.612 4.855 38.346 1.00 82.88 325 ASN A O 1
ATOM 2561 N N . HIS A 1 326 ? -8.912 3.614 39.102 1.00 82.50 326 HIS A N 1
ATOM 2562 C CA . HIS A 1 326 ? -7.913 4.675 38.913 1.00 82.50 326 HIS A CA 1
ATOM 2563 C C . HIS A 1 326 ? -7.843 5.199 37.462 1.00 82.50 326 HIS A C 1
ATOM 2565 O O . HIS A 1 326 ? -7.670 6.397 37.230 1.00 82.50 326 HIS A O 1
ATOM 2571 N N . CYS A 1 327 ? -8.018 4.333 36.456 1.00 83.88 327 CYS A N 1
ATOM 2572 C CA . CYS A 1 327 ? -8.105 4.785 35.068 1.00 83.88 327 CYS A CA 1
ATOM 2573 C C . CYS A 1 327 ? -9.374 5.613 34.784 1.00 83.88 327 CYS A C 1
ATOM 2575 O O . CYS A 1 327 ? -9.323 6.482 33.915 1.00 83.88 327 CYS A O 1
ATOM 2577 N N . LEU A 1 328 ? -10.503 5.375 35.467 1.00 83.06 328 LEU A N 1
ATOM 2578 C CA . LEU A 1 328 ? -11.741 6.148 35.274 1.00 83.06 328 LEU A CA 1
ATOM 2579 C C . LEU A 1 328 ? -11.619 7.598 35.758 1.00 83.06 328 LEU A C 1
ATOM 2581 O O . LEU A 1 328 ? -12.126 8.495 35.075 1.00 83.06 328 LEU A O 1
ATOM 2585 N N . ASP A 1 329 ? -10.899 7.815 36.862 1.00 83.19 329 ASP A N 1
ATOM 2586 C CA . ASP A 1 329 ? -10.634 9.138 37.448 1.00 83.19 329 ASP A CA 1
ATOM 2587 C C . ASP A 1 329 ? -9.843 10.057 36.498 1.00 83.19 329 ASP A C 1
ATOM 2589 O O . ASP A 1 329 ? -10.012 11.282 36.491 1.00 83.19 329 ASP A O 1
ATOM 2593 N N . MET A 1 330 ? -8.993 9.475 35.645 1.00 77.94 330 MET A N 1
ATOM 2594 C CA . MET A 1 330 ? -8.235 10.215 34.637 1.00 77.94 330 MET A CA 1
ATOM 2595 C C . MET A 1 330 ? -9.173 10.890 33.630 1.00 77.94 330 MET A C 1
ATOM 2597 O O . MET A 1 330 ? -10.044 10.255 33.036 1.00 77.94 330 MET A O 1
ATOM 2601 N N . LYS A 1 331 ? -8.967 12.181 33.344 1.00 79.56 331 LYS A N 1
ATOM 2602 C CA . LYS A 1 331 ? -9.716 12.906 32.298 1.00 79.56 331 LYS A CA 1
ATOM 2603 C C . LYS A 1 331 ? -9.152 12.614 30.898 1.00 79.56 331 LYS A C 1
ATOM 2605 O O . LYS A 1 331 ? -7.942 12.497 30.720 1.00 79.56 331 LYS A O 1
ATOM 2610 N N . GLY A 1 332 ? -10.037 12.538 29.898 1.00 80.38 332 GLY A N 1
ATOM 2611 C CA . GLY A 1 332 ? -9.698 12.288 28.487 1.00 80.38 332 GLY A CA 1
ATOM 2612 C C . GLY A 1 332 ? -9.491 10.809 28.123 1.00 80.38 332 GLY A C 1
ATOM 2613 O O . GLY A 1 332 ? -9.260 9.960 28.985 1.00 80.38 332 GLY A O 1
ATOM 2614 N N . CYS A 1 333 ? -9.604 10.475 26.836 1.00 82.44 333 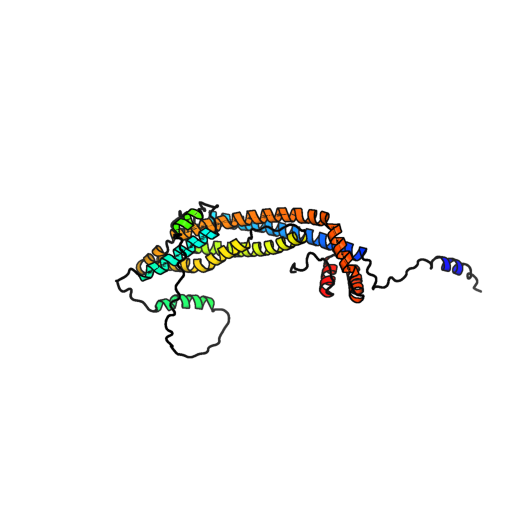CYS A N 1
ATOM 2615 C CA . CYS A 1 333 ? -9.454 9.096 26.354 1.00 82.44 333 CYS A CA 1
ATOM 2616 C C . CYS A 1 333 ? -7.997 8.665 26.126 1.00 82.44 333 CYS A C 1
ATOM 2618 O O . CYS A 1 333 ? -7.698 7.474 26.201 1.00 82.44 333 CYS A O 1
ATOM 2620 N N . TRP A 1 334 ? -7.079 9.618 25.938 1.00 80.38 334 TRP A N 1
ATOM 2621 C CA . TRP A 1 334 ? -5.641 9.343 25.853 1.00 80.38 334 TRP A CA 1
ATOM 2622 C C . TRP A 1 334 ? -5.091 8.761 27.161 1.00 80.38 334 TRP A C 1
ATOM 2624 O O . TRP A 1 334 ? -4.639 7.620 27.182 1.00 80.38 334 TRP A O 1
ATOM 2634 N N . ASN A 1 335 ? -5.251 9.488 28.273 1.00 81.75 335 ASN A N 1
ATOM 2635 C CA . ASN A 1 335 ? -4.812 9.047 29.603 1.00 81.75 335 ASN A CA 1
ATOM 2636 C C . ASN A 1 335 ? -5.450 7.706 30.003 1.00 81.75 335 ASN A C 1
ATOM 2638 O O . ASN A 1 335 ? -4.783 6.849 30.579 1.00 81.75 335 ASN A O 1
ATOM 2642 N N . PHE A 1 336 ? -6.717 7.489 29.627 1.00 84.06 336 PHE A N 1
ATOM 2643 C CA . PHE A 1 336 ? -7.405 6.209 29.797 1.00 84.06 336 PHE A CA 1
ATOM 2644 C C . PHE A 1 336 ? -6.694 5.068 29.043 1.00 84.06 336 PHE A C 1
ATOM 2646 O O . PHE A 1 336 ? -6.398 4.036 29.641 1.00 84.06 336 PHE A O 1
ATOM 2653 N N . ARG A 1 337 ? -6.342 5.255 27.761 1.00 78.50 337 ARG A N 1
ATOM 2654 C CA . ARG A 1 337 ? -5.597 4.263 26.959 1.00 78.50 337 ARG A CA 1
ATOM 2655 C C . ARG A 1 337 ? -4.188 4.004 27.503 1.00 78.50 337 ARG A C 1
ATOM 2657 O O . ARG A 1 337 ? -3.793 2.846 27.613 1.00 78.50 337 ARG A O 1
ATOM 2664 N N . THR A 1 338 ? -3.447 5.043 27.892 1.00 81.25 338 THR A N 1
ATOM 2665 C CA . THR A 1 338 ? -2.124 4.888 28.525 1.00 81.25 338 THR A CA 1
ATOM 2666 C C . THR A 1 338 ? -2.222 4.074 29.817 1.00 81.25 338 THR A C 1
ATOM 2668 O O . THR A 1 338 ? -1.401 3.192 30.055 1.00 81.25 338 THR A O 1
ATOM 2671 N N . CYS A 1 339 ? -3.262 4.314 30.619 1.00 83.00 339 CYS A N 1
ATOM 2672 C CA . CYS A 1 339 ? -3.549 3.570 31.842 1.00 83.00 339 CYS A CA 1
ATOM 2673 C C . CYS A 1 339 ? -3.873 2.088 31.555 1.00 83.00 339 CYS A C 1
ATOM 2675 O O . CYS A 1 339 ? -3.267 1.203 32.161 1.00 83.00 339 CYS A O 1
ATOM 2677 N N . LEU A 1 340 ? -4.727 1.798 30.561 1.00 82.62 340 LEU A N 1
ATOM 2678 C CA . LEU A 1 340 ? -5.009 0.426 30.106 1.00 82.62 340 LEU A CA 1
ATOM 2679 C C . LEU A 1 340 ? -3.734 -0.345 29.729 1.00 82.62 340 LEU A C 1
ATOM 2681 O O . LEU A 1 340 ? -3.543 -1.471 30.192 1.00 82.62 340 LEU A O 1
ATOM 2685 N N . ASN A 1 341 ? -2.859 0.273 28.927 1.00 82.12 341 ASN A N 1
ATOM 2686 C CA . ASN A 1 341 ? -1.590 -0.318 28.500 1.00 82.12 341 ASN A CA 1
ATOM 2687 C C . ASN A 1 341 ? -0.649 -0.549 29.695 1.00 82.12 341 ASN A C 1
ATOM 2689 O O . ASN A 1 341 ? -0.172 -1.666 29.897 1.00 82.12 341 ASN A O 1
ATOM 2693 N N . ARG A 1 342 ? -0.428 0.487 30.519 1.00 83.44 342 ARG A N 1
ATOM 2694 C CA . ARG A 1 342 ? 0.479 0.461 31.680 1.00 83.44 342 ARG A CA 1
ATOM 2695 C C . ARG A 1 342 ? 0.125 -0.632 32.688 1.00 83.44 342 ARG A C 1
ATOM 2697 O O . ARG A 1 342 ? 1.022 -1.266 33.231 1.00 83.44 342 ARG A O 1
ATOM 2704 N N . PHE A 1 343 ? -1.166 -0.853 32.930 1.00 80.50 343 PHE A N 1
ATOM 2705 C CA . PHE A 1 343 ? -1.657 -1.830 33.908 1.00 80.50 343 PHE A CA 1
ATOM 2706 C C . PHE A 1 343 ? -2.124 -3.156 33.279 1.00 80.50 343 PHE A C 1
ATOM 2708 O O . PHE A 1 343 ? -2.724 -3.983 33.969 1.00 80.50 343 PHE A O 1
ATOM 2715 N N . GLN A 1 344 ? -1.860 -3.371 31.981 1.00 78.25 344 GLN A N 1
ATOM 2716 C CA . GLN A 1 344 ? -2.252 -4.566 31.216 1.00 78.25 344 GLN A CA 1
ATOM 2717 C C . GLN A 1 344 ? -3.727 -4.964 31.433 1.00 78.25 344 GLN A C 1
ATOM 2719 O O . GLN A 1 344 ? -4.080 -6.140 31.624 1.00 78.25 344 GLN A O 1
ATOM 2724 N N . LEU A 1 345 ? -4.600 -3.957 31.458 1.00 77.69 345 LEU A N 1
ATOM 2725 C CA . LEU A 1 345 ? -6.025 -4.143 31.688 1.00 77.69 345 LEU A CA 1
ATOM 2726 C C . LEU A 1 345 ? -6.718 -4.559 30.383 1.00 77.69 345 LEU A C 1
ATOM 2728 O O . LEU A 1 345 ? -6.403 -4.020 29.321 1.00 77.69 345 LEU A O 1
ATOM 2732 N N . PRO A 1 346 ? -7.697 -5.481 30.430 1.00 71.06 346 PRO A N 1
ATOM 2733 C CA . PRO A 1 346 ? -8.610 -5.670 29.316 1.00 71.06 346 PRO A CA 1
ATOM 2734 C C . PRO A 1 346 ? -9.423 -4.385 29.122 1.00 71.06 346 PRO A C 1
ATOM 2736 O O . PRO A 1 346 ? -10.253 -4.005 29.949 1.00 71.06 346 PRO A O 1
ATOM 2739 N N . GLY A 1 347 ? -9.157 -3.712 28.012 1.00 65.75 347 GLY A N 1
ATOM 2740 C CA . GLY A 1 347 ? -9.825 -2.492 27.592 1.00 65.75 347 GLY A CA 1
ATOM 2741 C C . GLY A 1 347 ? -9.652 -2.296 26.094 1.00 65.75 347 GLY A C 1
ATOM 2742 O O . GLY A 1 347 ? -8.817 -2.957 25.477 1.00 65.75 347 GLY A O 1
ATOM 2743 N N . ILE A 1 348 ? -10.518 -1.450 25.530 1.00 60.69 348 ILE A N 1
ATOM 2744 C CA . ILE A 1 348 ? -10.731 -1.205 24.095 1.00 60.69 348 ILE A CA 1
ATOM 2745 C C . ILE A 1 348 ? -10.317 -2.407 23.227 1.00 60.69 348 ILE A C 1
ATOM 2747 O O . ILE A 1 348 ? -9.349 -2.351 22.467 1.00 60.69 348 ILE A O 1
ATOM 2751 N N . LEU A 1 349 ? -11.082 -3.502 23.352 1.00 53.81 349 LEU A N 1
ATOM 2752 C CA . LEU A 1 349 ? -10.852 -4.809 22.700 1.00 53.81 349 LEU A CA 1
ATOM 2753 C C . LEU A 1 349 ? -10.574 -4.736 21.197 1.00 53.81 349 LEU A C 1
ATOM 2755 O O . LEU A 1 349 ? -9.966 -5.630 20.620 1.00 53.81 349 LEU A O 1
ATOM 2759 N N . LEU A 1 350 ? -11.051 -3.655 20.603 1.00 52.66 350 LEU A N 1
ATOM 2760 C CA . LEU A 1 350 ? -10.917 -3.270 19.220 1.00 52.66 350 LEU A CA 1
ATOM 2761 C C . LEU A 1 350 ? -9.441 -3.000 18.855 1.00 52.66 350 LEU A C 1
ATOM 2763 O O . LEU A 1 350 ? -8.888 -3.640 17.971 1.00 52.66 350 LEU A O 1
ATOM 2767 N N . PHE A 1 351 ? -8.756 -2.090 19.553 1.00 53.22 351 PHE A N 1
ATOM 2768 C CA . PHE A 1 351 ? -7.570 -1.401 19.013 1.00 53.22 351 PHE A CA 1
ATOM 2769 C C . PHE A 1 351 ? -6.209 -1.911 19.503 1.00 53.22 351 PHE A C 1
ATOM 2771 O O . PHE A 1 351 ? -5.219 -1.182 19.450 1.00 53.22 351 PHE A O 1
ATOM 2778 N N . LYS A 1 352 ? -6.129 -3.174 19.936 1.00 41.97 352 LYS A N 1
ATOM 2779 C CA . LYS A 1 352 ? -4.931 -3.748 20.580 1.00 41.97 352 LYS A CA 1
ATOM 2780 C C . LYS A 1 352 ? -3.644 -3.720 19.725 1.00 41.97 352 LYS A C 1
ATOM 2782 O O . LYS A 1 352 ? -2.562 -3.858 20.282 1.00 41.97 352 LYS A O 1
ATOM 2787 N N . ASN A 1 353 ? -3.765 -3.508 18.408 1.00 40.69 353 ASN A N 1
ATOM 2788 C CA . ASN A 1 353 ? -2.675 -3.569 17.423 1.00 40.69 353 ASN A CA 1
ATOM 2789 C C . ASN A 1 353 ? -2.458 -2.265 16.613 1.00 40.69 353 ASN A C 1
ATOM 2791 O O . ASN A 1 353 ? -1.834 -2.322 15.555 1.00 40.69 353 ASN A O 1
ATOM 2795 N N . ILE A 1 354 ? -2.975 -1.102 17.040 1.00 41.12 354 ILE A N 1
ATOM 2796 C CA . ILE A 1 354 ? -2.591 0.181 16.409 1.00 41.12 354 ILE A CA 1
ATOM 2797 C C . ILE A 1 354 ? -1.309 0.703 17.085 1.00 41.12 354 ILE A C 1
ATOM 2799 O O . ILE A 1 354 ? -1.402 1.055 18.268 1.00 41.12 354 ILE A O 1
ATOM 2803 N N . PRO A 1 355 ? -0.155 0.765 16.381 1.00 37.75 355 PRO A N 1
ATOM 2804 C CA . PRO A 1 355 ? 1.066 1.377 16.909 1.00 37.75 355 PRO A CA 1
ATOM 2805 C C . PRO A 1 355 ? 0.865 2.878 17.168 1.00 37.75 355 PRO A C 1
ATOM 2807 O O . PRO A 1 355 ? -0.010 3.499 16.562 1.00 37.75 355 PRO A O 1
ATOM 2810 N N . GLU A 1 356 ? 1.643 3.421 18.105 1.00 44.25 356 GLU A N 1
ATOM 2811 C CA . GLU A 1 356 ? 1.594 4.834 18.524 1.00 44.25 356 GLU A CA 1
ATOM 2812 C C . GLU A 1 356 ? 2.176 5.797 17.474 1.00 44.25 356 GLU A C 1
ATOM 2814 O O . GLU A 1 356 ? 3.153 5.412 16.790 1.00 44.25 356 GLU A O 1
#

pLDDT: mean 70.52, std 20.22, range [26.28, 90.62]

Sequence (356 aa):
MKNTIIPLLILLGALLTNISCSKKDPAELETGQWVERNDKCALEAIRKTKEQLDAKIKKSEEILKQIQAELLKGNCPLAQNPECIPEVGVQAIATYISSASSRSVSNSKDSIIEDENTGSIVDELNQFRKTKVGKKSVGKTREKKEEKPVEVKKEVIPVDLTAELLEKKSLCSMKVDKNCQFQTLDKIIARLIIVANQMRNYETEIRNVLNITGVKPESERIYSFYQILKTIESTIPDLVTREIAAKKNYKTYGIRYEAVMPLRLKGMLINITAAIPSAITSMLRKYGANLKSSEKIYVTNREGYKSALRAQSRKLGRDKRMNANHCLDMKGCWNFRTCLNRFQLPGILLFKNIPE

Secondary structure (DSSP, 8-state):
------SHHHHHHTSSTTS------TT---HHHHHHHHHHHHHHHHHHHHHHHHHHHHHHHHHHHHHHHHHHHSSS---S-TT--HHHHHHHHHHHHHHHHHHTTTS--S-----GGGGHHHHHHHHHT-SSS------------PPPP-------------HHHHHHHHT------TT--HHHHHHHHHHHHHHHHHHHHHHHHHHHHHHHTTPPPPS--HHHHHHHHHHHHTTHHHHHHHHHHHHH-HHHHHHHHHTT-HHHHHHHHHHHHHHHHHHHHHHHHHHHHHHHHHHHHHHHTHHHHHHHHHHHHHT--HHHHHHHHHHHHS-SHHHHHHHHHHTT----TT-TT---